Protein AF-A0A5E8CI50-F1 (afdb_monomer_lite)

Secondary structure (DSSP, 8-state):
---BEEEE-SSPSEEEEEEETT--PEEEEEETTEEE---B--TTS-EEETTEE-EEEE-HHHHHHHHHHHHHHS-HHHHHHHHHHHHHHHHHHHHHHHHHHHHHHHTTT-HHHHHHHT---EEEE----TTSPP-HHHHHHHHHTT-EEEEEEEEETTEEEEEE--TT--EEE-TTS-EEESSS-----S--SEEEEE-SEEBTTS-EE-SSS-HHHHHHHT-TTSEEEEE-SSPPBSSPP---TTSPPPSEEE-SS-EEE------

Foldseek 3Di:
DFFDWKKAAPDDFAWWFKAWPVDDTDIWTADPRITDDPDTDDPVTWIDTPNDTIHTFGDLVRLLVVLVVVLVPDDPVLLVLFLVLLVVQVVVVVVVVLVVLVVVCVVVVDPVNVVVLVDQAAEEEECDDPSWRHCPVVVVVSVVSVHWYWYWDDDDQLETFTWTDDPPWDWDQDPVRGTDTDPTDTDDDQEHQEYEDIFSAAALQQFTRHPPRCNVLVVCVSHVLHQYEYEYQDDHDHGDHDDDPSGDGHQWYGGSVHIRGNDDRPD

Radius of gyration: 21.75 Å; chains: 1; bounding box: 56×44×61 Å

Structure (mmCIF, N/CA/C/O backbone):
data_AF-A0A5E8CI50-F1
#
_entry.id   AF-A0A5E8CI50-F1
#
loop_
_atom_site.group_PDB
_atom_site.id
_atom_site.type_symbol
_atom_site.label_atom_id
_atom_site.label_alt_id
_atom_site.label_comp_id
_atom_site.label_asym_id
_atom_site.label_entity_id
_atom_site.label_seq_id
_atom_site.pdbx_PDB_ins_code
_atom_site.Cartn_x
_atom_site.Cartn_y
_atom_site.Cartn_z
_atom_site.occupancy
_atom_site.B_iso_or_equiv
_atom_site.auth_seq_id
_atom_site.auth_comp_id
_atom_site.auth_asym_id
_atom_site.auth_atom_id
_atom_site.pdbx_PDB_model_num
ATOM 1 N N . MET A 1 1 ? 7.824 8.690 -24.980 1.00 41.59 1 MET A N 1
ATOM 2 C CA . MET A 1 1 ? 8.197 8.892 -23.559 1.00 41.59 1 MET A CA 1
ATOM 3 C C . MET A 1 1 ? 9.407 8.001 -23.311 1.00 41.59 1 MET A C 1
ATOM 5 O O . MET A 1 1 ? 9.339 6.839 -23.679 1.00 41.59 1 MET A O 1
ATOM 9 N N . ASN A 1 2 ? 10.536 8.539 -22.839 1.00 45.53 2 ASN A N 1
ATOM 10 C CA . ASN A 1 2 ? 11.813 7.808 -22.845 1.00 45.53 2 ASN A CA 1
ATOM 11 C C . ASN A 1 2 ? 12.045 7.170 -21.472 1.00 45.53 2 ASN A C 1
ATOM 13 O O . ASN A 1 2 ? 12.544 7.853 -20.575 1.00 45.53 2 ASN A O 1
ATOM 17 N N . PHE A 1 3 ? 11.677 5.903 -21.305 1.00 50.50 3 PHE A N 1
ATOM 18 C CA . PHE A 1 3 ? 11.869 5.182 -20.048 1.00 50.50 3 PHE A CA 1
ATOM 19 C C . PHE A 1 3 ? 13.269 4.543 -19.987 1.00 50.50 3 PHE A C 1
ATOM 21 O O . PHE A 1 3 ? 13.915 4.321 -21.014 1.00 50.50 3 PHE A O 1
ATOM 28 N N . LYS A 1 4 ? 13.749 4.275 -18.767 1.00 57.16 4 LYS A N 1
ATOM 29 C CA . LYS A 1 4 ? 14.834 3.315 -18.526 1.00 57.16 4 LYS A CA 1
ATOM 30 C C . LYS A 1 4 ? 14.212 1.939 -18.297 1.00 57.16 4 LYS A C 1
ATOM 32 O O . LYS A 1 4 ? 13.223 1.844 -17.558 1.00 57.16 4 LYS A O 1
ATOM 37 N N . TYR A 1 5 ? 14.805 0.909 -18.888 1.00 63.12 5 TYR A N 1
ATOM 38 C CA . TYR A 1 5 ? 14.315 -0.464 -18.817 1.00 63.12 5 TYR A CA 1
ATOM 39 C C . TYR A 1 5 ? 15.361 -1.363 -18.175 1.00 63.12 5 TYR A C 1
ATOM 41 O O . TYR A 1 5 ? 16.550 -1.221 -18.445 1.00 63.12 5 TYR A O 1
ATOM 49 N N . ASP A 1 6 ? 14.891 -2.285 -17.352 1.00 64.12 6 ASP A N 1
ATOM 50 C CA . ASP A 1 6 ? 15.609 -3.501 -17.041 1.00 64.12 6 ASP A CA 1
ATOM 51 C C . ASP A 1 6 ? 15.364 -4.472 -18.200 1.00 64.12 6 ASP A C 1
ATOM 53 O O . ASP A 1 6 ? 14.270 -4.504 -18.764 1.00 64.12 6 ASP A O 1
ATOM 57 N N . ILE A 1 7 ? 16.352 -5.273 -18.568 1.00 64.50 7 ILE A N 1
ATOM 58 C CA . ILE A 1 7 ? 16.184 -6.250 -19.646 1.00 64.50 7 ILE A CA 1
ATOM 59 C C . ILE A 1 7 ? 16.341 -7.648 -19.062 1.00 64.50 7 ILE A C 1
ATOM 61 O O . ILE A 1 7 ? 17.253 -7.883 -18.275 1.00 64.50 7 ILE A O 1
ATOM 65 N N . VAL A 1 8 ? 15.481 -8.580 -19.453 1.00 64.56 8 VAL A N 1
ATOM 66 C CA . VAL A 1 8 ? 15.570 -9.982 -19.033 1.00 64.56 8 VAL A CA 1
ATOM 67 C C . VAL A 1 8 ? 16.295 -10.787 -20.100 1.00 64.56 8 VAL A C 1
ATOM 69 O O . VAL A 1 8 ? 15.947 -10.711 -21.280 1.00 64.56 8 VAL A O 1
ATOM 72 N N . SER A 1 9 ? 17.291 -11.564 -19.680 1.00 67.69 9 SER A N 1
ATOM 73 C CA . SER A 1 9 ? 18.069 -12.436 -20.557 1.00 67.69 9 SER A CA 1
ATOM 74 C C . SER A 1 9 ? 18.226 -13.825 -19.952 1.00 67.69 9 SER A C 1
ATOM 76 O O . SER A 1 9 ? 18.359 -13.975 -18.743 1.00 67.69 9 SER A O 1
ATOM 78 N N . ASN A 1 10 ? 18.265 -14.848 -20.805 1.00 68.81 10 ASN A N 1
ATOM 79 C CA . ASN A 1 10 ? 18.594 -16.217 -20.397 1.00 68.81 10 ASN A CA 1
ATOM 80 C C . ASN A 1 10 ? 20.112 -16.476 -20.351 1.00 68.81 10 ASN A C 1
ATOM 82 O O . ASN A 1 10 ? 20.542 -17.608 -20.126 1.00 68.81 10 ASN A O 1
ATOM 86 N N . GLU A 1 11 ? 20.925 -15.454 -20.610 1.00 77.69 11 GLU A N 1
ATOM 87 C CA . GLU A 1 11 ? 22.381 -15.543 -20.580 1.00 77.69 11 GLU A CA 1
ATOM 88 C C . GLU A 1 11 ? 22.922 -15.492 -19.137 1.00 77.69 11 GLU A C 1
ATOM 90 O O . GLU A 1 11 ? 22.229 -15.097 -18.196 1.00 77.69 11 GLU A O 1
ATOM 95 N N . ARG A 1 12 ? 24.163 -15.955 -18.953 1.00 75.50 12 ARG A N 1
ATOM 96 C CA . ARG A 1 12 ? 24.833 -15.985 -17.641 1.00 75.50 12 ARG A CA 1
ATOM 97 C C . ARG A 1 12 ? 25.349 -14.596 -17.260 1.00 75.50 12 ARG A C 1
ATOM 99 O O . ARG A 1 12 ? 25.432 -13.712 -18.104 1.00 75.50 12 ARG A O 1
ATOM 106 N N . ASP A 1 13 ? 25.718 -14.424 -15.994 1.00 76.94 13 ASP A N 1
ATOM 107 C CA . ASP A 1 13 ? 26.294 -13.168 -15.511 1.00 76.94 13 ASP A CA 1
ATOM 108 C C . ASP A 1 13 ? 27.602 -12.836 -16.249 1.00 76.94 13 ASP A C 1
ATOM 110 O O . ASP A 1 13 ? 28.456 -13.706 -16.452 1.00 76.94 13 ASP A O 1
ATOM 114 N N . GLY A 1 14 ? 27.756 -11.578 -16.665 1.00 73.44 14 GLY A N 1
ATOM 115 C CA . GLY A 1 14 ? 28.891 -11.122 -17.470 1.00 73.44 14 GLY A CA 1
ATOM 116 C C . GLY A 1 14 ? 28.560 -9.948 -18.392 1.00 73.44 14 GLY A C 1
ATOM 117 O O . GLY A 1 14 ? 27.437 -9.455 -18.428 1.00 73.44 14 GLY A O 1
ATOM 118 N N . PHE A 1 15 ? 29.542 -9.491 -19.171 1.00 75.12 15 PHE A N 1
ATOM 119 C CA . PHE A 1 15 ? 29.356 -8.381 -20.110 1.00 75.12 15 PHE A CA 1
ATOM 120 C C . PHE A 1 15 ? 28.961 -8.874 -21.502 1.00 75.12 15 PHE A C 1
ATOM 122 O O . PHE A 1 15 ? 29.665 -9.691 -22.092 1.00 75.12 15 PHE A O 1
ATOM 129 N N . TYR A 1 16 ? 27.892 -8.306 -22.055 1.00 75.25 16 TYR A N 1
ATOM 130 C CA . TYR A 1 16 ? 27.350 -8.649 -23.369 1.00 75.25 16 TYR A CA 1
ATOM 131 C C . TYR A 1 16 ? 27.143 -7.396 -24.221 1.00 75.25 16 TYR A C 1
ATOM 133 O O . TYR A 1 16 ? 27.169 -6.272 -23.717 1.00 75.25 16 TYR A O 1
ATOM 141 N N . ASN A 1 17 ? 26.939 -7.591 -25.523 1.00 78.62 17 ASN A N 1
ATOM 142 C CA . ASN A 1 17 ? 26.534 -6.534 -26.441 1.00 78.62 17 ASN A CA 1
ATOM 143 C C . ASN A 1 17 ? 25.054 -6.709 -26.773 1.00 78.62 17 ASN A C 1
ATOM 145 O O . ASN A 1 17 ? 24.662 -7.724 -27.341 1.00 78.62 17 ASN A O 1
ATOM 149 N N . LEU A 1 18 ? 24.254 -5.707 -26.429 1.00 78.19 18 LEU A N 1
ATOM 150 C CA . LEU A 1 18 ? 22.866 -5.591 -26.837 1.00 78.19 18 LEU A CA 1
ATOM 151 C C . LEU A 1 18 ? 22.822 -4.946 -28.225 1.00 78.19 18 LEU A C 1
ATOM 153 O O . LEU A 1 18 ? 23.222 -3.790 -28.375 1.00 78.19 18 LEU A O 1
ATOM 157 N N . ILE A 1 19 ? 22.356 -5.674 -29.234 1.00 78.06 19 ILE A N 1
ATOM 158 C CA . ILE A 1 19 ? 22.250 -5.178 -30.614 1.00 78.06 19 ILE A CA 1
ATOM 159 C C . ILE A 1 19 ? 20.785 -5.015 -31.016 1.00 78.06 19 ILE A C 1
ATOM 161 O O . ILE A 1 19 ? 19.916 -5.731 -30.529 1.00 78.06 19 ILE A O 1
ATOM 165 N N . THR A 1 20 ? 20.515 -4.062 -31.903 1.00 75.12 20 THR A N 1
ATOM 166 C CA . THR A 1 20 ? 19.232 -3.967 -32.622 1.00 75.12 20 THR A CA 1
ATOM 167 C C . THR A 1 20 ? 19.402 -4.557 -34.015 1.00 75.12 20 THR A C 1
ATOM 169 O O . THR A 1 20 ? 20.531 -4.660 -34.503 1.00 75.12 20 THR A O 1
ATOM 172 N N . ASP A 1 21 ? 18.287 -4.847 -34.679 1.00 66.31 21 ASP A N 1
ATOM 173 C CA . ASP A 1 21 ? 18.203 -5.174 -36.111 1.00 66.31 21 ASP A CA 1
ATOM 174 C C . ASP A 1 21 ? 19.017 -4.229 -37.032 1.00 66.31 21 ASP A C 1
ATOM 176 O O . ASP A 1 21 ? 19.404 -4.610 -38.134 1.00 66.31 21 ASP A O 1
ATOM 180 N N . LYS A 1 22 ? 19.327 -3.006 -36.570 1.00 59.31 22 LYS A N 1
ATOM 181 C CA . LYS A 1 22 ? 20.062 -1.954 -37.297 1.00 59.31 22 LYS A CA 1
ATOM 182 C C . LYS A 1 22 ? 21.536 -1.746 -36.882 1.00 59.31 22 LYS A C 1
ATOM 184 O O . LYS A 1 22 ? 22.069 -0.665 -37.113 1.00 59.31 22 LYS A O 1
ATOM 189 N N . ASN A 1 23 ? 22.218 -2.746 -36.314 1.00 66.50 23 ASN A N 1
ATOM 190 C CA . ASN A 1 23 ? 23.682 -2.774 -36.078 1.00 66.50 23 ASN A CA 1
ATOM 191 C C . ASN A 1 23 ? 24.292 -1.580 -35.302 1.00 66.50 23 ASN A C 1
ATOM 193 O O . ASN A 1 23 ? 25.098 -0.819 -35.829 1.00 66.50 23 ASN A O 1
ATOM 197 N N . ASN A 1 24 ? 23.991 -1.473 -34.003 1.00 68.31 24 ASN A N 1
ATOM 198 C CA . ASN A 1 24 ? 24.752 -0.647 -33.051 1.00 68.31 24 ASN A CA 1
ATOM 199 C C . ASN A 1 24 ? 24.830 -1.357 -31.684 1.00 68.31 24 ASN A C 1
ATOM 201 O O . ASN A 1 24 ? 23.819 -1.380 -30.977 1.00 68.31 24 ASN A O 1
ATOM 205 N N . PRO A 1 25 ? 25.976 -1.961 -31.309 1.00 73.12 25 PRO A N 1
ATOM 206 C CA . PRO A 1 25 ? 26.102 -2.691 -30.051 1.00 73.12 25 PRO A CA 1
ATOM 207 C C . PRO A 1 25 ? 26.205 -1.746 -28.849 1.00 73.12 25 PRO A C 1
ATOM 209 O O . PRO A 1 25 ? 27.070 -0.874 -28.791 1.00 73.12 25 PRO A O 1
ATOM 212 N N . ILE A 1 26 ? 25.344 -1.959 -27.855 1.00 76.25 26 ILE A N 1
ATOM 213 C CA . ILE A 1 26 ? 25.405 -1.313 -26.542 1.00 76.25 26 ILE A CA 1
ATOM 214 C C . ILE A 1 26 ? 26.001 -2.323 -25.561 1.00 76.25 26 ILE A C 1
ATOM 216 O O . ILE A 1 26 ? 25.424 -3.389 -25.349 1.00 76.25 26 ILE A O 1
ATOM 220 N N . LYS A 1 27 ? 27.139 -2.000 -24.938 1.00 73.50 27 LYS A N 1
ATOM 221 C CA . LYS A 1 27 ? 27.724 -2.864 -23.904 1.00 73.50 27 LYS A CA 1
ATOM 222 C C . LYS A 1 27 ? 26.874 -2.808 -22.634 1.00 73.50 27 LYS A C 1
ATOM 224 O O . LYS A 1 27 ? 26.578 -1.730 -22.121 1.00 73.50 27 LYS A O 1
ATOM 229 N N . VAL A 1 28 ? 26.513 -3.974 -22.124 1.00 73.38 28 VAL A N 1
ATOM 230 C CA . VAL A 1 28 ? 25.584 -4.172 -21.007 1.00 73.38 28 VAL A CA 1
ATOM 231 C C . VAL A 1 28 ? 26.152 -5.225 -20.056 1.00 73.38 28 VAL A C 1
ATOM 233 O O . VAL A 1 28 ? 26.848 -6.137 -20.500 1.00 73.38 28 VAL A O 1
ATOM 236 N N . ASN A 1 29 ? 25.901 -5.090 -18.752 1.00 70.19 29 ASN A N 1
ATOM 237 C CA . ASN A 1 29 ? 26.281 -6.105 -17.764 1.00 70.19 29 ASN A CA 1
ATOM 238 C C . ASN A 1 29 ? 25.059 -6.944 -17.392 1.00 70.19 29 ASN A C 1
ATOM 240 O O . ASN A 1 29 ? 24.007 -6.369 -17.123 1.00 70.19 29 ASN A O 1
ATOM 244 N N . ILE A 1 30 ? 25.195 -8.265 -17.362 1.00 69.38 30 ILE A N 1
ATOM 245 C CA . ILE A 1 30 ? 24.181 -9.197 -16.870 1.00 69.38 30 ILE A CA 1
ATOM 246 C C . ILE A 1 30 ? 24.499 -9.538 -15.423 1.00 69.38 30 ILE A C 1
ATOM 248 O O . ILE A 1 30 ? 25.583 -10.036 -15.126 1.00 69.38 30 ILE A O 1
ATOM 252 N N . GLU A 1 31 ? 23.530 -9.300 -14.546 1.00 65.94 31 GLU A N 1
ATOM 253 C CA . GLU A 1 31 ? 23.562 -9.692 -13.141 1.00 65.94 31 GLU A CA 1
ATOM 254 C C . GLU A 1 31 ? 22.234 -10.357 -12.778 1.00 65.94 31 GLU A C 1
ATOM 256 O O . GLU A 1 31 ? 21.169 -9.755 -12.918 1.00 65.94 31 GLU A O 1
ATOM 261 N N . ASN A 1 32 ? 22.273 -11.599 -12.294 1.00 63.25 32 ASN A N 1
ATOM 262 C CA . ASN A 1 32 ? 21.082 -12.375 -11.947 1.00 63.25 32 ASN A CA 1
ATOM 263 C C . ASN A 1 32 ? 20.047 -12.437 -13.087 1.00 63.25 32 ASN A C 1
ATOM 265 O O . ASN A 1 32 ? 18.850 -12.298 -12.828 1.00 63.25 32 ASN A O 1
ATOM 269 N N . GLN A 1 33 ? 20.497 -12.635 -14.335 1.00 61.28 33 GLN A N 1
ATOM 270 C CA . GLN A 1 33 ? 19.646 -12.657 -15.545 1.00 61.28 33 GLN A CA 1
ATOM 271 C C . GLN A 1 33 ? 18.991 -11.307 -15.907 1.00 61.28 33 GLN A C 1
ATOM 273 O O . GLN A 1 33 ? 18.079 -11.249 -16.738 1.00 61.28 33 GLN A O 1
ATOM 278 N N . ILE A 1 34 ? 19.458 -10.210 -15.305 1.00 59.97 34 ILE A N 1
ATOM 279 C CA . ILE A 1 34 ? 19.001 -8.845 -15.572 1.00 59.97 34 ILE A CA 1
ATOM 280 C C . ILE A 1 34 ? 20.131 -8.082 -16.249 1.00 59.97 34 ILE A C 1
ATOM 282 O O . ILE A 1 34 ? 21.237 -8.031 -15.717 1.00 59.97 34 ILE A O 1
ATOM 286 N N . LEU A 1 35 ? 19.867 -7.453 -17.395 1.00 63.22 35 LEU A N 1
ATOM 287 C CA . LEU A 1 35 ? 20.824 -6.511 -17.961 1.00 63.22 35 LEU A CA 1
ATOM 288 C C . LEU A 1 35 ? 20.678 -5.155 -17.292 1.00 63.22 35 LEU A C 1
ATOM 290 O O . LEU A 1 35 ? 19.649 -4.485 -17.407 1.00 63.22 35 LEU A O 1
ATOM 294 N N . CYS A 1 36 ? 21.757 -4.741 -16.651 1.00 59.25 36 CYS A N 1
ATOM 295 C CA . CYS A 1 36 ? 21.926 -3.429 -16.070 1.00 59.25 36 CYS A CA 1
ATOM 296 C C . CYS A 1 36 ? 22.570 -2.512 -17.115 1.00 59.25 36 CYS A C 1
ATOM 298 O O . CYS A 1 36 ? 23.728 -2.691 -17.503 1.00 59.25 36 CYS A O 1
ATOM 300 N N . SER A 1 37 ? 21.823 -1.509 -17.579 1.00 61.72 37 SER A N 1
ATOM 301 C CA . SER A 1 37 ? 22.380 -0.420 -18.380 1.00 61.72 37 SER A CA 1
ATOM 302 C C . SER A 1 37 ? 21.645 0.887 -18.101 1.00 61.72 37 SER A C 1
ATOM 304 O O . SER A 1 37 ? 20.425 0.914 -17.953 1.00 61.72 37 SER A O 1
ATOM 306 N N . ASP A 1 38 ? 22.378 1.997 -18.061 1.00 59.81 38 ASP A N 1
ATOM 307 C CA . ASP A 1 38 ? 21.796 3.333 -17.891 1.00 59.81 38 ASP A CA 1
ATOM 308 C C . ASP A 1 38 ? 21.288 3.943 -19.212 1.00 59.81 38 ASP A C 1
ATOM 310 O O . ASP A 1 38 ? 21.087 5.158 -19.315 1.00 59.81 38 ASP A O 1
ATOM 314 N N . VAL A 1 39 ? 21.064 3.106 -20.227 1.00 63.00 39 VAL A N 1
ATOM 315 C CA . VAL A 1 39 ? 20.755 3.528 -21.593 1.00 63.00 39 VAL A CA 1
ATOM 316 C C . VAL A 1 39 ? 19.244 3.556 -21.822 1.00 63.00 39 VAL A C 1
ATOM 318 O O . VAL A 1 39 ? 18.487 2.721 -21.330 1.00 63.00 39 VAL A O 1
ATOM 321 N N . LYS A 1 40 ? 18.780 4.562 -22.568 1.00 67.44 40 LYS A N 1
ATOM 322 C CA . LYS A 1 40 ? 17.391 4.640 -23.033 1.00 67.44 40 LYS A CA 1
ATOM 323 C C . LYS A 1 40 ? 17.215 3.699 -24.221 1.00 67.44 40 LYS A C 1
ATOM 325 O O . LYS A 1 40 ? 17.936 3.836 -25.205 1.00 67.44 40 LYS A O 1
ATOM 330 N N . LEU A 1 41 ? 16.240 2.801 -24.131 1.00 72.06 41 LEU A N 1
ATOM 331 C CA . LEU A 1 41 ? 15.910 1.852 -25.194 1.00 72.06 41 LEU A CA 1
ATOM 332 C C . LEU A 1 41 ? 14.604 2.258 -25.885 1.00 72.06 41 LEU A C 1
ATOM 334 O O . LEU A 1 41 ? 13.755 2.938 -25.301 1.00 72.06 41 LEU A O 1
ATOM 338 N N . ASP A 1 42 ? 14.470 1.878 -27.147 1.00 72.62 42 ASP A N 1
ATOM 339 C CA . ASP A 1 42 ? 13.276 2.092 -27.954 1.00 72.62 42 ASP A CA 1
ATOM 340 C C . ASP A 1 42 ? 12.386 0.849 -27.868 1.00 72.62 42 ASP A C 1
ATOM 342 O O . ASP A 1 42 ? 12.742 -0.199 -28.392 1.00 72.62 42 ASP A O 1
ATOM 346 N N . LEU A 1 43 ? 11.228 0.956 -27.209 1.00 68.94 43 LEU A N 1
ATOM 347 C CA . LEU A 1 43 ? 10.297 -0.170 -27.030 1.00 68.94 43 LEU A CA 1
ATOM 348 C C . LEU A 1 43 ? 9.719 -0.714 -28.333 1.00 68.94 43 LEU A C 1
ATOM 350 O O . LEU A 1 43 ? 9.119 -1.781 -28.321 1.00 68.94 43 LEU A O 1
ATOM 354 N N . GLN A 1 44 ? 9.832 0.033 -29.430 1.00 73.31 44 GLN A N 1
ATOM 355 C CA . GLN A 1 44 ? 9.360 -0.419 -30.735 1.00 73.31 44 GLN A CA 1
ATOM 356 C C . GLN A 1 44 ? 10.391 -1.291 -31.458 1.00 73.31 44 GLN A C 1
ATOM 358 O O . GLN A 1 44 ? 10.130 -1.724 -32.578 1.00 73.31 44 GLN A O 1
ATOM 363 N N . LYS A 1 45 ? 11.563 -1.520 -30.852 1.00 75.50 45 LYS A N 1
ATOM 364 C CA . LYS A 1 45 ? 12.637 -2.323 -31.426 1.00 75.50 45 LYS A CA 1
ATOM 365 C C . LYS A 1 45 ? 12.877 -3.585 -30.624 1.00 75.50 45 LYS A C 1
ATOM 367 O O . LYS A 1 45 ? 12.920 -3.557 -29.394 1.00 75.50 45 LYS A O 1
ATOM 372 N N . ASP A 1 46 ? 13.165 -4.648 -31.358 1.00 82.88 46 ASP A N 1
ATOM 373 C CA . ASP A 1 46 ? 13.710 -5.865 -30.788 1.00 82.88 46 ASP A CA 1
ATOM 374 C C . ASP A 1 46 ? 15.201 -5.682 -30.516 1.00 82.88 46 ASP A C 1
ATOM 376 O O . ASP A 1 46 ? 15.958 -5.130 -31.325 1.00 82.88 46 ASP A O 1
ATOM 380 N N . TYR A 1 47 ? 15.617 -6.166 -29.355 1.00 81.75 47 TYR A N 1
ATOM 381 C CA . TYR A 1 47 ? 17.008 -6.184 -28.941 1.00 81.75 47 TYR A CA 1
ATOM 382 C C . TYR A 1 47 ? 17.473 -7.626 -28.791 1.00 81.75 47 TYR A C 1
ATOM 384 O O . TYR A 1 47 ? 16.701 -8.484 -28.367 1.00 81.75 47 TYR A O 1
ATOM 392 N N . TYR A 1 48 ? 18.741 -7.880 -29.108 1.00 81.94 48 TYR A N 1
ATOM 393 C CA . TYR A 1 48 ? 19.304 -9.223 -29.153 1.00 81.94 48 TYR A CA 1
ATOM 394 C C . TYR A 1 48 ? 20.622 -9.320 -28.388 1.00 81.94 48 TYR A C 1
ATOM 396 O O . TYR A 1 48 ? 21.413 -8.373 -28.364 1.00 81.94 48 TYR A O 1
ATOM 404 N N . ILE A 1 49 ? 20.866 -10.494 -27.804 1.00 81.25 49 ILE A N 1
ATOM 405 C CA . ILE A 1 49 ? 22.158 -10.936 -27.266 1.00 81.25 49 ILE A CA 1
ATOM 406 C C . ILE A 1 49 ? 22.403 -12.352 -27.768 1.00 81.25 49 ILE A C 1
ATOM 408 O O . ILE A 1 49 ? 21.547 -13.212 -27.575 1.00 81.25 49 ILE A O 1
ATOM 412 N N . ASN A 1 50 ? 23.563 -12.606 -28.383 1.00 82.25 50 ASN A N 1
ATOM 413 C CA . ASN A 1 50 ? 23.898 -13.916 -28.961 1.00 82.25 50 ASN A CA 1
ATOM 414 C C . ASN A 1 50 ? 22.753 -14.461 -29.845 1.00 82.25 50 ASN A C 1
ATOM 416 O O . ASN A 1 50 ? 22.321 -15.600 -29.676 1.00 82.25 50 ASN A O 1
ATOM 420 N N . ASP A 1 51 ? 22.204 -13.596 -30.707 1.00 81.38 51 ASP A N 1
ATOM 421 C CA . ASP A 1 51 ? 21.072 -13.860 -31.614 1.00 81.38 51 ASP A CA 1
ATOM 422 C C . ASP A 1 51 ? 19.737 -14.236 -30.942 1.00 81.38 51 ASP A C 1
ATOM 424 O O . ASP A 1 51 ? 18.778 -14.620 -31.612 1.00 81.38 51 ASP A O 1
ATOM 428 N N . LYS A 1 52 ? 19.622 -14.079 -29.619 1.00 80.06 52 LYS A N 1
ATOM 429 C CA . LYS A 1 52 ? 18.370 -14.276 -28.877 1.00 80.06 52 LYS A CA 1
ATOM 430 C C . LYS A 1 52 ? 17.735 -12.942 -28.535 1.00 80.06 52 LYS A C 1
ATOM 432 O O . LYS A 1 52 ? 18.401 -12.070 -27.978 1.00 80.06 52 LYS A O 1
ATOM 437 N N . ILE A 1 53 ? 16.439 -12.817 -28.817 1.00 81.31 53 ILE A N 1
ATOM 438 C CA . ILE A 1 53 ? 15.653 -11.650 -28.419 1.00 81.31 53 ILE A CA 1
ATOM 439 C C . ILE A 1 53 ? 15.605 -11.532 -26.892 1.00 81.31 53 ILE A C 1
ATOM 441 O O . ILE A 1 53 ? 15.484 -12.529 -26.174 1.00 81.31 53 ILE A O 1
ATOM 445 N N . VAL A 1 54 ? 15.698 -10.305 -26.402 1.00 78.69 54 VAL A N 1
ATOM 446 C CA . VAL A 1 54 ? 15.611 -9.973 -24.982 1.00 78.69 54 VAL A CA 1
ATOM 447 C C . VAL A 1 54 ? 14.301 -9.252 -24.658 1.00 78.69 54 VAL A C 1
ATOM 449 O O . VAL A 1 54 ? 13.780 -8.479 -25.459 1.00 78.69 54 VAL A O 1
ATOM 452 N N . GLU A 1 55 ? 13.763 -9.478 -23.460 1.00 75.81 55 GLU A N 1
ATOM 453 C CA . GLU A 1 55 ? 12.520 -8.834 -23.014 1.00 75.81 55 GLU A CA 1
ATOM 454 C C . GLU A 1 55 ? 12.833 -7.523 -22.273 1.00 75.81 55 GLU A C 1
ATOM 456 O O . GLU A 1 55 ? 13.610 -7.524 -21.317 1.00 75.81 55 GLU A O 1
ATOM 461 N N . LEU A 1 56 ? 12.204 -6.409 -22.663 1.00 72.25 56 LEU A N 1
ATOM 462 C CA . LEU A 1 56 ? 12.342 -5.113 -21.985 1.00 72.25 56 LEU A CA 1
ATOM 463 C C . LEU A 1 56 ? 11.266 -4.926 -20.905 1.00 72.25 56 LEU A C 1
ATOM 465 O O . LEU A 1 56 ? 10.075 -5.055 -21.175 1.00 72.25 56 LEU A O 1
ATOM 469 N N . LYS A 1 57 ? 11.668 -4.541 -19.689 1.00 73.56 57 LYS A N 1
ATOM 470 C CA . LYS A 1 57 ? 10.774 -4.231 -18.558 1.00 73.56 57 LYS A CA 1
ATOM 471 C C . LYS A 1 57 ? 11.066 -2.853 -17.999 1.00 73.56 57 LYS A C 1
ATOM 473 O O . LYS A 1 57 ? 12.211 -2.495 -17.782 1.00 73.56 57 LYS A O 1
ATOM 478 N N . ILE A 1 58 ? 10.046 -2.050 -17.715 1.00 75.50 58 ILE A N 1
ATOM 479 C CA . ILE A 1 58 ? 10.260 -0.708 -17.150 1.00 75.50 58 ILE A CA 1
ATOM 480 C C . ILE A 1 58 ? 10.848 -0.822 -15.736 1.00 75.50 58 ILE A C 1
ATOM 482 O O . ILE A 1 58 ? 10.322 -1.561 -14.899 1.00 75.50 58 ILE A O 1
ATOM 486 N N . THR A 1 59 ? 11.899 -0.048 -15.438 1.00 78.75 59 THR A N 1
ATOM 487 C CA . THR A 1 59 ? 12.508 -0.078 -14.097 1.00 78.75 59 THR A CA 1
ATOM 488 C C . THR A 1 59 ? 11.545 0.416 -13.013 1.00 78.75 59 THR A C 1
ATOM 490 O O . THR A 1 59 ? 10.778 1.370 -13.203 1.00 78.75 59 THR A O 1
ATOM 493 N N . LYS A 1 60 ? 11.667 -0.129 -11.791 1.00 84.44 60 LYS A N 1
ATOM 494 C CA . LYS A 1 60 ? 10.908 0.370 -10.623 1.00 84.44 60 LYS A CA 1
ATOM 495 C C . LYS A 1 60 ? 11.140 1.868 -10.382 1.00 84.44 60 LYS A C 1
ATOM 497 O O . LYS A 1 60 ? 10.221 2.575 -9.975 1.00 84.44 60 LYS A O 1
ATOM 502 N N . LYS A 1 61 ? 12.366 2.368 -10.596 1.00 84.00 61 LYS A N 1
ATOM 503 C CA . LYS A 1 61 ? 12.721 3.791 -10.413 1.00 84.00 61 LYS A CA 1
ATOM 504 C C . LYS A 1 61 ? 11.930 4.687 -11.362 1.00 84.00 61 LYS A C 1
ATOM 506 O O . LYS A 1 61 ? 11.410 5.719 -10.936 1.00 84.00 61 LYS A O 1
ATOM 511 N N . GLU A 1 62 ? 11.815 4.273 -12.616 1.00 82.88 62 GLU A N 1
ATOM 512 C CA . GLU A 1 62 ? 11.096 5.023 -13.633 1.00 82.88 62 GLU A CA 1
ATOM 513 C C . GLU A 1 62 ? 9.583 5.013 -13.371 1.00 82.88 62 GLU A C 1
ATOM 515 O O . GLU A 1 62 ? 8.953 6.072 -13.376 1.00 82.88 62 GLU A O 1
ATOM 520 N N . ILE A 1 63 ? 9.010 3.857 -13.011 1.00 87.31 63 ILE A N 1
ATOM 521 C CA . ILE A 1 63 ? 7.597 3.768 -12.609 1.00 87.31 63 ILE A CA 1
ATOM 522 C C . ILE A 1 63 ? 7.317 4.710 -11.429 1.00 87.31 63 ILE A C 1
ATOM 524 O O . ILE A 1 63 ? 6.387 5.514 -11.500 1.00 87.31 63 ILE A O 1
ATOM 528 N N . ARG A 1 64 ? 8.153 4.701 -10.377 1.00 89.81 64 ARG A N 1
ATOM 529 C CA . ARG A 1 64 ? 8.011 5.627 -9.233 1.00 89.81 64 ARG A CA 1
ATOM 530 C C . ARG A 1 64 ? 7.999 7.086 -9.675 1.00 89.81 64 ARG A C 1
ATOM 532 O O . ARG A 1 64 ? 7.114 7.834 -9.263 1.00 89.81 64 ARG A O 1
ATOM 539 N N . SER A 1 65 ? 8.964 7.487 -10.506 1.00 88.69 65 SER A N 1
ATOM 540 C CA . SER A 1 65 ? 9.061 8.864 -11.005 1.00 88.69 65 SER A CA 1
ATOM 541 C C . SER A 1 65 ? 7.787 9.274 -11.743 1.00 88.69 65 SER A C 1
ATOM 543 O O . SER A 1 65 ? 7.231 10.343 -11.484 1.00 88.69 65 SER A O 1
ATOM 545 N N . ASN A 1 66 ? 7.276 8.398 -12.607 1.00 88.19 66 ASN A N 1
ATOM 546 C CA . ASN A 1 66 ? 6.085 8.668 -13.403 1.00 88.19 66 ASN A CA 1
ATOM 547 C C . ASN A 1 66 ? 4.813 8.734 -12.558 1.00 88.19 66 ASN A C 1
ATOM 549 O O . ASN A 1 66 ? 4.017 9.655 -12.747 1.00 88.19 66 ASN A O 1
ATOM 553 N N . MET A 1 67 ? 4.654 7.847 -11.574 1.00 91.44 67 MET A N 1
ATOM 554 C CA . MET A 1 67 ? 3.512 7.885 -10.654 1.00 91.44 67 MET A CA 1
ATOM 555 C C . MET A 1 67 ? 3.511 9.151 -9.794 1.00 91.44 67 MET A C 1
ATOM 557 O O . MET A 1 67 ? 2.478 9.801 -9.648 1.00 91.44 67 MET A O 1
ATOM 561 N N . ILE A 1 68 ? 4.672 9.561 -9.272 1.00 91.69 68 ILE A N 1
ATOM 562 C CA . ILE A 1 68 ? 4.791 10.801 -8.488 1.00 91.69 68 ILE A CA 1
ATOM 563 C C . ILE A 1 68 ? 4.463 12.021 -9.358 1.00 91.69 68 ILE A C 1
ATOM 565 O O . ILE A 1 68 ? 3.686 12.882 -8.944 1.00 91.69 68 ILE A O 1
ATOM 569 N N . LYS A 1 69 ? 5.002 12.088 -10.584 1.00 91.12 69 LYS A N 1
ATOM 570 C CA . LYS A 1 69 ? 4.688 13.163 -11.539 1.00 91.12 69 LYS A CA 1
ATOM 571 C C . LYS A 1 69 ? 3.197 13.213 -11.860 1.00 91.12 69 LYS A C 1
ATOM 573 O O . LYS A 1 69 ? 2.632 14.300 -11.886 1.00 91.12 69 LYS A O 1
ATOM 578 N N . ARG A 1 70 ? 2.561 12.061 -12.086 1.00 90.44 70 ARG A N 1
ATOM 579 C CA . ARG A 1 70 ? 1.126 11.957 -12.381 1.00 90.44 70 ARG A CA 1
ATOM 580 C C . ARG A 1 70 ? 0.277 12.443 -11.209 1.00 90.44 70 ARG A C 1
ATOM 582 O O . ARG A 1 70 ? -0.509 13.364 -11.397 1.00 90.44 70 ARG A O 1
ATOM 589 N N . ARG A 1 71 ? 0.530 11.956 -9.988 1.00 91.75 71 ARG A N 1
ATOM 590 C CA . ARG A 1 71 ? -0.136 12.452 -8.767 1.00 91.75 71 ARG A CA 1
ATOM 591 C C . ARG A 1 71 ? 0.020 13.958 -8.593 1.00 91.75 71 ARG A C 1
ATOM 593 O O . ARG A 1 71 ? -0.923 14.639 -8.210 1.00 91.75 71 ARG A O 1
ATOM 600 N N . ASN A 1 72 ? 1.193 14.505 -8.905 1.00 91.19 72 ASN A N 1
ATOM 601 C CA . ASN A 1 72 ? 1.433 15.936 -8.757 1.00 91.19 72 ASN A CA 1
ATOM 602 C C . ASN A 1 72 ? 0.647 16.824 -9.727 1.00 91.19 72 ASN A C 1
ATOM 604 O O . ASN A 1 72 ? 0.514 18.008 -9.432 1.00 91.19 72 ASN A O 1
ATOM 608 N N . LYS A 1 73 ? 0.105 16.273 -10.819 1.00 92.81 73 LYS A N 1
ATOM 609 C CA . LYS A 1 73 ? -0.732 17.008 -11.778 1.00 92.81 73 LYS A CA 1
ATOM 610 C C . LYS A 1 73 ? -2.196 17.130 -11.351 1.00 92.81 73 LYS A C 1
ATOM 612 O O . LYS A 1 73 ? -2.897 17.980 -11.887 1.00 92.81 73 LYS A O 1
ATOM 617 N N . HIS A 1 74 ? -2.665 16.290 -10.430 1.00 92.88 74 HIS A N 1
ATOM 618 C CA . HIS A 1 74 ? -4.064 16.307 -10.010 1.00 92.88 74 HIS A CA 1
ATOM 619 C C . HIS A 1 74 ? -4.334 17.399 -8.957 1.00 92.88 74 HIS A C 1
ATOM 621 O O . HIS A 1 74 ? -3.514 17.586 -8.051 1.00 92.88 74 HIS A O 1
ATOM 627 N N . PRO A 1 75 ? -5.479 18.105 -9.041 1.00 92.81 75 PRO A N 1
ATOM 628 C CA . PRO A 1 75 ? -5.902 19.067 -8.024 1.00 92.81 75 PRO A CA 1
ATOM 629 C C . PRO A 1 75 ? -6.370 18.358 -6.744 1.00 92.81 75 PRO A C 1
ATOM 631 O O . PRO A 1 75 ? -6.742 17.188 -6.779 1.00 92.81 75 PRO A O 1
ATOM 634 N N . THR A 1 76 ? -6.436 19.068 -5.615 1.00 88.81 76 THR A N 1
ATOM 635 C CA . THR A 1 76 ? -6.885 18.502 -4.323 1.00 88.81 76 THR A CA 1
ATOM 636 C C . THR A 1 76 ? -8.252 17.816 -4.412 1.00 88.81 76 THR A C 1
ATOM 638 O O . THR A 1 76 ? -8.403 16.700 -3.920 1.00 88.81 76 THR A O 1
ATOM 641 N N . LYS A 1 77 ? -9.209 18.426 -5.127 1.00 91.12 77 LYS A N 1
ATOM 642 C CA . LYS A 1 77 ? -10.570 17.896 -5.316 1.00 91.12 77 LYS A CA 1
ATOM 643 C C . LYS A 1 77 ? -10.593 16.481 -5.910 1.00 91.12 77 LYS A C 1
ATOM 645 O O . LYS A 1 77 ? -11.398 15.659 -5.491 1.00 91.12 77 LYS A O 1
ATOM 650 N N . TYR A 1 78 ? -9.672 16.176 -6.829 1.00 92.81 78 TYR A N 1
ATOM 651 C CA . TYR A 1 78 ? -9.542 14.832 -7.401 1.00 92.81 78 TYR A CA 1
ATOM 652 C C . TYR A 1 78 ? -9.296 13.794 -6.303 1.00 92.81 78 TYR A C 1
ATOM 654 O O . TYR A 1 78 ? -9.970 12.773 -6.240 1.00 92.81 78 TYR A O 1
ATOM 662 N N . PHE A 1 79 ? -8.368 14.071 -5.386 1.00 92.25 79 PHE A N 1
ATOM 663 C CA . PHE A 1 79 ? -8.054 13.132 -4.316 1.00 92.25 79 PHE A CA 1
ATOM 664 C C . PHE A 1 79 ? -9.233 12.932 -3.364 1.00 92.25 79 PHE A C 1
ATOM 666 O O . PHE A 1 79 ? -9.445 11.817 -2.904 1.00 92.25 79 PHE A O 1
ATOM 673 N N . GLU A 1 80 ? -10.012 13.969 -3.062 1.00 89.75 80 GLU A N 1
ATOM 674 C CA . GLU A 1 80 ? -11.200 13.840 -2.207 1.00 89.75 80 GLU A CA 1
ATOM 675 C C . GLU A 1 80 ? -12.251 12.902 -2.815 1.00 89.75 80 GLU A C 1
ATOM 677 O O . GLU A 1 80 ? -12.749 12.007 -2.127 1.00 89.75 80 GLU A O 1
ATOM 682 N N . GLU A 1 81 ? -12.544 13.064 -4.107 1.00 92.88 81 GLU A N 1
ATOM 683 C CA . GLU A 1 81 ? -13.495 12.226 -4.842 1.00 92.88 81 GLU A CA 1
ATOM 684 C C . GLU A 1 81 ? -13.020 10.768 -4.919 1.00 92.88 81 GLU A C 1
ATOM 686 O O . GLU A 1 81 ? -13.757 9.849 -4.547 1.00 92.88 81 GLU A O 1
ATOM 691 N N . GLU A 1 82 ? -11.767 10.546 -5.323 1.00 94.88 82 GLU A N 1
ATOM 692 C CA . GLU A 1 82 ? -11.217 9.197 -5.467 1.00 94.88 82 GLU A CA 1
ATOM 693 C C . GLU A 1 82 ? -11.057 8.483 -4.113 1.00 94.88 82 GLU A C 1
ATOM 695 O O . GLU A 1 82 ? -11.288 7.277 -4.020 1.00 94.88 82 GLU A O 1
ATOM 700 N N . ASN A 1 83 ? -10.748 9.212 -3.033 1.00 92.31 83 ASN A N 1
ATOM 701 C CA . ASN A 1 83 ? -10.703 8.648 -1.679 1.00 92.31 83 ASN A CA 1
ATOM 702 C C . ASN A 1 83 ? -12.063 8.100 -1.231 1.00 92.31 83 ASN A C 1
ATOM 704 O O . ASN A 1 83 ? -12.121 7.030 -0.627 1.00 92.31 83 ASN A O 1
ATOM 708 N N . ASN A 1 84 ? -13.161 8.803 -1.531 1.00 89.56 84 ASN A N 1
ATOM 709 C CA . ASN A 1 84 ? -14.500 8.328 -1.176 1.00 89.56 84 ASN A CA 1
ATOM 710 C C . ASN A 1 84 ? -14.868 7.056 -1.954 1.00 89.56 84 ASN A C 1
ATOM 712 O O . ASN A 1 84 ? -15.439 6.131 -1.379 1.00 89.56 84 ASN A O 1
ATOM 716 N N . LYS A 1 85 ? -14.496 6.971 -3.237 1.00 93.19 85 LYS A N 1
ATOM 717 C CA . LYS A 1 85 ? -14.703 5.759 -4.045 1.00 93.19 85 LYS A CA 1
ATOM 718 C C . LYS A 1 85 ? -13.918 4.568 -3.494 1.00 93.19 85 LYS A C 1
ATOM 720 O O . LYS A 1 85 ? -14.487 3.495 -3.319 1.00 93.19 85 LYS A O 1
ATOM 725 N N . ILE A 1 86 ? -12.640 4.768 -3.160 1.00 91.00 86 ILE A N 1
ATOM 726 C CA . ILE A 1 86 ? -11.803 3.714 -2.565 1.00 91.00 86 ILE A CA 1
ATOM 727 C C . ILE A 1 86 ? -12.378 3.254 -1.223 1.00 91.00 86 ILE A C 1
ATOM 729 O O . ILE A 1 86 ? -12.461 2.051 -0.986 1.00 91.00 86 ILE A O 1
ATOM 733 N N . PHE A 1 87 ? -12.811 4.185 -0.367 1.00 88.50 87 PHE A N 1
ATOM 734 C CA . PHE A 1 87 ? -13.467 3.852 0.898 1.00 88.50 87 PHE A CA 1
ATOM 735 C C . PHE A 1 87 ? -14.712 2.986 0.673 1.00 88.50 87 PHE A C 1
ATOM 737 O O . PHE A 1 87 ? -14.816 1.914 1.260 1.00 88.50 87 PHE A O 1
ATOM 744 N N . ASN A 1 88 ? -15.607 3.393 -0.232 1.00 83.75 88 ASN A N 1
ATOM 745 C CA . ASN A 1 88 ? -16.830 2.645 -0.529 1.00 83.75 88 ASN A CA 1
ATOM 746 C C . ASN A 1 88 ? -16.534 1.241 -1.076 1.00 83.75 88 ASN A C 1
ATOM 748 O O . ASN A 1 88 ? -17.167 0.275 -0.655 1.00 83.75 88 ASN A O 1
ATOM 752 N N . ASN A 1 89 ? -15.554 1.106 -1.974 1.00 83.06 89 ASN A N 1
ATOM 753 C CA . ASN A 1 89 ? -15.157 -0.194 -2.518 1.00 83.06 89 ASN A CA 1
ATOM 754 C C . ASN A 1 89 ? -14.541 -1.102 -1.445 1.00 83.06 89 ASN A C 1
ATOM 756 O O . ASN A 1 89 ? -14.823 -2.299 -1.424 1.00 83.06 89 ASN A O 1
ATOM 760 N N . LEU A 1 90 ? -13.734 -0.545 -0.537 1.00 82.31 90 LEU A N 1
ATOM 761 C CA . LEU A 1 90 ? -13.169 -1.287 0.589 1.00 82.31 90 LEU A CA 1
ATOM 762 C C . LEU A 1 90 ? -14.261 -1.738 1.572 1.00 82.31 90 LEU A C 1
ATOM 764 O O . LEU A 1 90 ? -14.271 -2.899 1.975 1.00 82.31 90 LEU A O 1
ATOM 768 N N . SER A 1 91 ? -15.192 -0.851 1.934 1.00 79.12 91 SER A N 1
ATOM 769 C CA . SER A 1 91 ? -16.332 -1.188 2.795 1.00 79.12 91 SER A CA 1
ATOM 770 C C . SER A 1 91 ? -17.194 -2.281 2.170 1.00 79.12 91 SER A C 1
ATOM 772 O O . SER A 1 91 ? -17.461 -3.289 2.820 1.00 79.12 91 SER A O 1
ATOM 774 N N . LYS A 1 92 ? -17.537 -2.145 0.884 1.00 76.50 92 LYS A N 1
ATOM 775 C CA . LYS A 1 92 ? -18.296 -3.156 0.141 1.00 76.50 92 LYS A CA 1
ATOM 776 C C . LYS A 1 92 ? -17.577 -4.505 0.108 1.00 76.50 92 LYS A C 1
ATOM 778 O O . LYS A 1 92 ? -18.215 -5.531 0.309 1.00 76.50 92 LYS A O 1
ATOM 783 N N . TYR A 1 93 ? -16.257 -4.515 -0.091 1.00 78.81 93 TYR A N 1
ATOM 784 C CA . TYR A 1 93 ? -15.461 -5.742 -0.016 1.00 78.81 93 TYR A CA 1
ATOM 785 C C . TYR A 1 93 ? -15.602 -6.426 1.353 1.00 78.81 93 TYR A C 1
ATOM 787 O O . TYR A 1 93 ? -15.908 -7.614 1.411 1.00 78.81 93 TYR A O 1
ATOM 795 N N . PHE A 1 94 ? -15.442 -5.688 2.457 1.00 74.94 94 PHE A N 1
ATOM 796 C CA . PHE A 1 94 ? -15.601 -6.271 3.794 1.00 74.94 94 PHE A CA 1
ATOM 797 C C . PHE A 1 94 ? -17.032 -6.753 4.062 1.00 74.94 94 PHE A C 1
ATOM 799 O O . PHE A 1 94 ? -17.215 -7.807 4.670 1.00 74.94 94 PHE A O 1
ATOM 806 N N . GLU A 1 95 ? -18.050 -6.034 3.587 1.00 71.12 95 GLU A N 1
ATOM 807 C CA . GLU A 1 95 ? -19.449 -6.469 3.667 1.00 71.12 95 GLU A CA 1
ATOM 808 C C . GLU A 1 95 ? -19.697 -7.764 2.884 1.00 71.12 95 GLU A C 1
ATOM 810 O O . GLU A 1 95 ? -20.332 -8.687 3.395 1.00 71.12 95 GLU A O 1
ATOM 815 N N . GLU A 1 96 ? -19.180 -7.869 1.659 1.00 71.06 96 GLU A N 1
ATOM 816 C CA . GLU A 1 96 ? -19.307 -9.064 0.825 1.00 71.06 96 GLU A CA 1
ATOM 817 C C . GLU A 1 96 ? -18.598 -10.273 1.439 1.00 71.06 96 GLU A C 1
ATOM 819 O O . GLU A 1 96 ? -19.176 -11.361 1.474 1.00 71.06 96 GLU A O 1
ATOM 824 N N . GLU A 1 97 ? -17.385 -10.101 1.966 1.00 68.31 97 GLU A N 1
ATOM 825 C CA . GLU A 1 97 ? -16.662 -11.170 2.661 1.00 68.31 97 GLU A CA 1
ATOM 826 C C . GLU A 1 97 ? -17.421 -11.627 3.915 1.00 68.31 97 GLU A C 1
ATOM 828 O O . GLU A 1 97 ? -17.668 -12.823 4.090 1.00 68.31 97 GLU A O 1
ATOM 833 N N . ASN A 1 98 ? -17.918 -10.689 4.727 1.00 65.31 98 ASN A N 1
ATOM 834 C CA . ASN A 1 98 ? -18.762 -11.005 5.881 1.00 65.31 98 ASN A CA 1
ATOM 835 C C . ASN A 1 98 ? -20.044 -11.747 5.475 1.00 65.31 98 ASN A C 1
ATOM 837 O O . ASN A 1 98 ? -20.453 -12.698 6.145 1.00 65.31 98 ASN A O 1
ATOM 841 N N . ASN A 1 99 ? -20.670 -11.365 4.359 1.00 66.12 99 ASN A N 1
ATOM 842 C CA . ASN A 1 99 ? -21.872 -12.017 3.842 1.00 66.12 99 ASN A CA 1
ATOM 843 C C . ASN A 1 99 ? -21.598 -13.423 3.292 1.00 66.12 99 ASN A C 1
ATOM 845 O O . ASN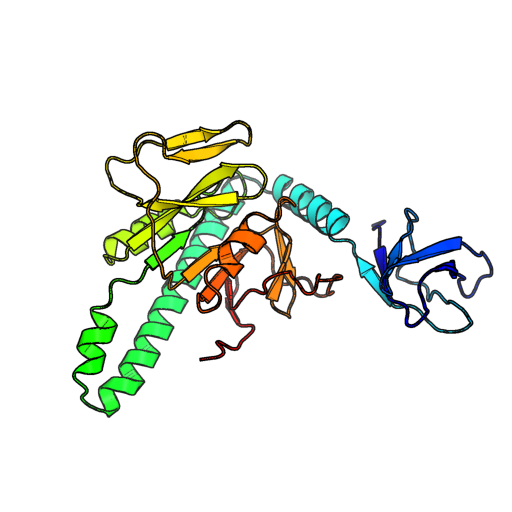 A 1 99 ? -22.416 -14.323 3.505 1.00 66.12 99 ASN A O 1
ATOM 849 N N . LYS A 1 100 ? -20.462 -13.653 2.621 1.00 66.00 100 LYS A N 1
ATOM 850 C CA . LYS A 1 100 ? -20.048 -14.993 2.159 1.00 66.00 100 LYS A CA 1
ATOM 851 C C . LYS A 1 100 ? -19.853 -15.935 3.338 1.00 66.00 100 LYS A C 1
ATOM 853 O O . LYS A 1 100 ? -20.405 -17.036 3.343 1.00 66.00 100 LYS A O 1
ATOM 858 N N . ILE A 1 101 ? -19.140 -15.465 4.357 1.00 60.50 101 ILE A N 1
ATOM 859 C CA . ILE A 1 101 ? -18.921 -16.179 5.615 1.00 60.50 101 ILE A CA 1
ATOM 860 C C . ILE A 1 101 ? -20.279 -16.450 6.276 1.00 60.50 101 ILE A C 1
ATOM 862 O O . ILE A 1 101 ? -20.611 -17.594 6.578 1.00 60.50 101 ILE A O 1
ATOM 866 N N . SER A 1 102 ? -21.138 -15.434 6.370 1.00 56.22 102 SER A N 1
ATOM 867 C CA . SER A 1 102 ? -22.495 -15.566 6.907 1.00 56.22 102 SER A CA 1
ATOM 868 C C . SER A 1 102 ? -23.354 -16.590 6.197 1.00 56.22 102 SER A C 1
ATOM 870 O O . SER A 1 102 ? -24.001 -17.412 6.840 1.00 56.22 102 SER A O 1
ATOM 872 N N . THR A 1 103 ? -23.320 -16.610 4.873 1.00 59.44 103 THR A N 1
ATOM 873 C CA . THR A 1 103 ? -24.090 -17.563 4.075 1.00 59.44 103 THR A CA 1
ATOM 874 C C . THR A 1 103 ? -23.549 -18.985 4.230 1.00 59.44 103 THR A C 1
ATOM 876 O O . THR A 1 103 ? -24.334 -19.925 4.372 1.00 59.44 103 THR A O 1
ATOM 879 N N . PHE A 1 104 ? -22.222 -19.153 4.248 1.00 57.78 104 PHE A N 1
ATOM 880 C CA . PHE A 1 104 ? -21.567 -20.444 4.462 1.00 57.78 104 PHE A CA 1
ATOM 881 C C . PHE A 1 104 ? -21.946 -21.051 5.819 1.00 57.78 104 PHE A C 1
ATOM 883 O O . PHE A 1 104 ? -22.335 -22.216 5.898 1.00 57.78 104 PHE A O 1
ATOM 890 N N . PHE A 1 105 ? -21.918 -20.243 6.877 1.00 53.22 105 PHE A N 1
ATOM 891 C CA . PHE A 1 105 ? -22.200 -20.706 8.230 1.00 53.22 105 PHE A CA 1
ATOM 892 C C . PHE A 1 105 ? -23.694 -20.752 8.595 1.00 53.22 105 PHE A C 1
ATOM 894 O O . PHE A 1 105 ? -24.100 -21.638 9.351 1.00 53.22 105 PHE A O 1
ATOM 901 N N . LYS A 1 106 ? -24.552 -19.884 8.031 1.00 53.31 106 LYS A N 1
ATOM 902 C CA . LYS A 1 106 ? -26.022 -19.979 8.184 1.00 53.31 106 LYS A CA 1
ATOM 903 C C . LYS A 1 106 ? -26.553 -21.322 7.697 1.00 53.31 106 LYS A C 1
ATOM 905 O O . LYS A 1 106 ? -27.467 -21.862 8.313 1.00 53.31 106 LYS A O 1
ATOM 910 N N . LYS A 1 107 ? -25.955 -21.891 6.645 1.00 54.91 107 LYS A N 1
ATOM 911 C CA . LYS A 1 107 ? -26.290 -23.243 6.169 1.00 54.91 107 LYS A CA 1
ATOM 912 C C . LYS A 1 107 ? -25.955 -24.348 7.182 1.00 54.91 107 LYS A C 1
ATOM 914 O O . LYS A 1 107 ? -26.526 -25.426 7.079 1.00 54.91 107 LYS A O 1
ATOM 919 N N . LYS A 1 108 ? -25.070 -24.092 8.154 1.00 53.91 108 LYS A N 1
ATOM 920 C CA . LYS A 1 108 ? -24.597 -25.069 9.152 1.00 53.91 108 LYS A CA 1
ATOM 921 C C . LYS A 1 108 ? -25.074 -24.829 10.592 1.00 53.91 108 LYS A C 1
ATOM 923 O O . LYS A 1 108 ? -24.811 -25.677 11.434 1.00 53.91 108 LYS A O 1
ATOM 928 N N . LYS A 1 109 ? -25.798 -23.734 10.876 1.00 44.09 109 LYS A N 1
ATOM 929 C CA . LYS A 1 109 ? -26.339 -23.394 12.215 1.00 44.09 109 LYS A CA 1
ATOM 930 C C . LYS A 1 109 ? -25.274 -23.508 13.330 1.00 44.09 109 LYS A C 1
ATOM 932 O O . LYS A 1 109 ? -25.504 -24.124 14.364 1.00 44.09 109 LYS A O 1
ATOM 937 N N . ASP A 1 110 ? -24.095 -22.939 13.078 1.00 49.81 110 ASP A N 1
ATOM 938 C CA . ASP A 1 110 ? -22.860 -23.250 13.809 1.00 49.81 110 ASP A CA 1
ATOM 939 C C . ASP A 1 110 ? -22.485 -22.178 14.859 1.00 49.81 110 ASP A C 1
ATOM 941 O O . ASP A 1 110 ? -22.437 -20.987 14.547 1.00 49.81 110 ASP A O 1
ATOM 945 N N . LEU A 1 111 ? -22.165 -22.587 16.093 1.00 43.34 111 LEU A N 1
ATOM 946 C CA . LEU A 1 111 ? -21.709 -21.717 17.199 1.00 43.34 111 LEU A CA 1
ATOM 947 C C . LEU A 1 111 ? -20.374 -21.015 16.873 1.00 43.34 111 LEU A C 1
ATOM 949 O O . LEU A 1 111 ? -20.117 -19.887 17.308 1.00 43.34 111 LEU A O 1
ATOM 953 N N . LEU A 1 112 ? -19.545 -21.649 16.038 1.00 41.59 112 LEU A N 1
ATOM 954 C CA . LEU A 1 112 ? -18.296 -21.085 15.517 1.00 41.59 112 LEU A CA 1
ATOM 955 C C . LEU A 1 112 ? -18.518 -19.803 14.705 1.00 41.59 112 LEU A C 1
ATOM 957 O O . LEU A 1 112 ? -17.650 -18.936 14.680 1.00 41.59 112 LEU A O 1
ATOM 961 N N . PHE A 1 113 ? -19.690 -19.636 14.091 1.00 42.78 113 PHE A N 1
ATOM 962 C CA . PHE A 1 113 ? -20.020 -18.447 13.312 1.00 42.78 113 PHE A CA 1
ATOM 963 C C . PHE A 1 113 ? -20.283 -17.217 14.175 1.00 42.78 113 PHE A C 1
ATOM 965 O O . PHE A 1 113 ? -19.804 -16.132 13.853 1.00 42.78 113 PHE A O 1
ATOM 972 N N . SER A 1 114 ? -20.987 -17.385 15.300 1.00 40.19 114 SER A N 1
ATOM 973 C CA . SER A 1 114 ? -21.131 -16.315 16.293 1.00 40.19 114 SER A CA 1
ATOM 974 C C . SER A 1 114 ? -19.780 -15.913 16.884 1.00 40.19 114 SER A C 1
ATOM 976 O O . SER A 1 114 ? -19.536 -14.724 17.061 1.00 40.19 114 SER A O 1
ATOM 978 N N . ILE A 1 115 ? -18.873 -16.875 17.102 1.00 46.59 115 ILE A N 1
ATOM 979 C CA . ILE A 1 115 ? -17.502 -16.605 17.562 1.00 46.59 115 ILE A CA 1
ATOM 980 C C . ILE A 1 115 ? -16.703 -15.859 16.476 1.00 46.59 115 ILE A C 1
ATOM 982 O O . ILE A 1 115 ? -16.038 -14.869 16.776 1.00 46.59 115 ILE A O 1
ATOM 986 N N . TYR A 1 116 ? -16.822 -16.265 15.209 1.00 48.59 116 TYR A N 1
ATOM 987 C CA . TYR A 1 116 ? -16.140 -15.633 14.076 1.00 48.59 116 TYR A CA 1
ATOM 988 C C . TYR A 1 116 ? -16.626 -14.196 13.810 1.00 48.59 116 TYR A C 1
ATOM 990 O O . TYR A 1 116 ? -15.807 -13.301 13.629 1.00 48.59 116 TYR A O 1
ATOM 998 N N . LEU A 1 117 ? -17.941 -13.944 13.853 1.00 49.94 117 LEU A N 1
ATOM 999 C CA . LEU A 1 117 ? -18.518 -12.593 13.761 1.00 49.94 117 LEU A CA 1
ATOM 1000 C C . LEU A 1 117 ? -18.196 -11.718 14.980 1.00 49.94 117 LEU A C 1
ATOM 1002 O O . LEU A 1 117 ? -18.151 -10.498 14.860 1.00 49.94 117 LEU A O 1
ATOM 1006 N N . SER A 1 118 ? -17.974 -12.325 16.150 1.00 52.31 118 SER A N 1
ATOM 1007 C CA . SER A 1 118 ? -17.531 -11.615 17.356 1.00 52.31 118 SER A CA 1
ATOM 1008 C C . SER A 1 118 ? -16.024 -11.334 17.378 1.00 52.31 118 SER A C 1
ATOM 1010 O O . SER A 1 118 ? -15.525 -10.729 18.328 1.00 52.31 118 SER A O 1
ATOM 1012 N N . LYS A 1 119 ? -15.276 -11.787 16.361 1.00 66.88 119 LYS A N 1
ATOM 1013 C CA . LYS A 1 119 ? -13.823 -11.652 16.334 1.00 66.88 119 LYS A CA 1
ATOM 1014 C C . LYS A 1 119 ? -13.441 -10.193 16.088 1.00 66.88 119 LYS A C 1
ATOM 1016 O O . LYS A 1 119 ? -13.609 -9.648 14.998 1.00 66.88 119 LYS A O 1
ATOM 1021 N N . ASN A 1 120 ? -12.839 -9.582 17.101 1.00 83.00 120 ASN A N 1
ATOM 1022 C CA . ASN A 1 120 ? -12.091 -8.345 16.931 1.00 83.00 120 ASN A CA 1
ATOM 1023 C C . ASN A 1 120 ? -10.860 -8.636 16.060 1.00 83.00 120 ASN A C 1
ATOM 1025 O O . ASN A 1 120 ? -9.862 -9.171 16.538 1.00 83.00 120 ASN A O 1
ATOM 1029 N N . LEU A 1 121 ? -10.957 -8.322 14.769 1.00 88.44 121 LEU A N 1
ATOM 1030 C CA . LEU A 1 121 ? -9.843 -8.406 13.827 1.00 88.44 121 LEU A CA 1
ATOM 1031 C C . LEU A 1 121 ? -8.799 -7.322 14.115 1.00 88.44 121 LEU A C 1
ATOM 1033 O O . LEU A 1 121 ? -9.128 -6.227 14.582 1.00 88.44 121 LEU A O 1
ATOM 1037 N N . ILE A 1 122 ? -7.545 -7.626 13.795 1.00 92.81 122 ILE A N 1
ATOM 1038 C CA . ILE A 1 122 ? -6.407 -6.725 13.950 1.00 92.81 122 ILE A CA 1
ATOM 1039 C C . ILE A 1 122 ? -5.944 -6.250 12.576 1.00 92.81 122 ILE A C 1
ATOM 1041 O O . ILE A 1 122 ? -5.486 -7.034 11.741 1.00 92.81 122 ILE A O 1
ATOM 1045 N N . PHE A 1 123 ? -6.009 -4.940 12.372 1.00 94.56 123 PHE A N 1
ATOM 1046 C CA . PHE A 1 123 ? -5.558 -4.265 11.165 1.00 94.56 123 PHE A CA 1
ATOM 1047 C C . PHE A 1 123 ? -4.276 -3.498 11.448 1.00 94.56 123 PHE A C 1
ATOM 1049 O O . PHE A 1 123 ? -4.219 -2.739 12.408 1.00 94.56 123 PHE A O 1
ATOM 1056 N N . HIS A 1 124 ? -3.278 -3.616 10.581 1.00 97.31 124 HIS A N 1
ATOM 1057 C CA . HIS A 1 124 ? -2.201 -2.639 10.477 1.00 97.31 124 HIS A CA 1
ATOM 1058 C C . HIS A 1 124 ? -2.468 -1.723 9.284 1.00 97.31 124 HIS A C 1
ATOM 1060 O O . HIS A 1 124 ? -2.590 -2.197 8.155 1.00 97.31 124 HIS A O 1
ATOM 1066 N N . ILE A 1 125 ? -2.514 -0.413 9.506 1.00 96.38 125 ILE A N 1
ATOM 1067 C CA . ILE A 1 125 ? -2.803 0.583 8.471 1.00 96.38 125 ILE A CA 1
ATOM 1068 C C . ILE A 1 125 ? -1.818 1.746 8.540 1.00 96.38 125 ILE A C 1
ATOM 1070 O O . ILE A 1 125 ? -1.494 2.254 9.611 1.00 96.38 125 ILE A O 1
ATOM 1074 N N . TYR A 1 126 ? -1.320 2.174 7.381 1.00 95.44 126 TYR A N 1
ATOM 1075 C CA . TYR A 1 126 ? -0.445 3.340 7.304 1.00 95.44 126 TYR A CA 1
ATOM 1076 C C . TYR A 1 126 ? -1.193 4.636 7.634 1.00 95.44 126 TYR A C 1
ATOM 1078 O O . TYR A 1 126 ? -2.381 4.770 7.344 1.00 95.44 126 TYR A O 1
ATOM 1086 N N . LEU A 1 127 ? -0.480 5.620 8.183 1.00 94.44 127 LEU A N 1
ATOM 1087 C CA . LEU A 1 127 ? -0.978 6.989 8.302 1.00 94.44 127 LEU A CA 1
ATOM 1088 C C . LEU A 1 127 ? -0.644 7.753 7.022 1.00 94.44 127 LEU A C 1
ATOM 1090 O O . LEU A 1 127 ? 0.526 8.013 6.737 1.00 94.44 127 LEU A O 1
ATOM 1094 N N . SER A 1 128 ? -1.674 8.074 6.238 1.00 91.88 128 SER A N 1
ATOM 1095 C CA . SER A 1 128 ? -1.517 8.701 4.926 1.00 91.88 128 SER A CA 1
ATOM 1096 C C . SER A 1 128 ? -0.878 10.086 5.007 1.00 91.88 128 SER A C 1
ATOM 1098 O O . SER A 1 128 ? -1.305 10.916 5.815 1.00 91.88 128 SER A O 1
ATOM 1100 N N . LYS A 1 129 ? 0.083 10.361 4.120 1.00 88.88 129 LYS A N 1
ATOM 1101 C CA . LYS A 1 129 ? 0.596 11.719 3.852 1.00 88.88 129 LYS A CA 1
ATOM 1102 C C . LYS A 1 129 ? -0.059 12.336 2.610 1.00 88.88 129 LYS A C 1
ATOM 1104 O O . LYS A 1 129 ? -0.873 11.706 1.934 1.00 88.88 129 LYS A O 1
ATOM 1109 N N . ASP A 1 130 ? 0.335 13.565 2.284 1.00 81.69 130 ASP A N 1
ATOM 1110 C CA . ASP A 1 130 ? -0.173 14.297 1.123 1.00 81.69 130 ASP A CA 1
ATOM 1111 C C . ASP A 1 130 ? -0.097 13.459 -0.168 1.00 81.69 130 ASP A C 1
ATOM 1113 O O . ASP A 1 130 ? 0.946 12.890 -0.510 1.00 81.69 130 ASP A O 1
ATOM 1117 N N . LYS A 1 131 ? -1.217 13.420 -0.903 1.00 87.38 131 LYS A N 1
ATOM 1118 C CA . LYS A 1 131 ? -1.392 12.703 -2.183 1.00 87.38 131 LYS A CA 1
ATOM 1119 C C . LYS A 1 131 ? -1.207 11.177 -2.104 1.00 87.38 131 LYS A C 1
ATOM 1121 O O . LYS A 1 131 ? -0.975 10.522 -3.125 1.00 87.38 131 LYS A O 1
ATOM 1126 N N . GLU A 1 132 ? -1.308 10.588 -0.917 1.00 92.88 132 GLU A N 1
ATOM 1127 C CA . GLU A 1 132 ? -1.631 9.168 -0.745 1.00 92.88 132 GLU A CA 1
ATOM 1128 C C . GLU A 1 132 ? -3.145 8.974 -0.602 1.00 92.88 132 GLU A C 1
ATOM 1130 O O . GLU A 1 132 ? -3.890 9.936 -0.405 1.00 92.88 132 GLU A O 1
ATOM 1135 N N . VAL A 1 133 ? -3.605 7.724 -0.711 1.00 93.25 133 VAL A N 1
ATOM 1136 C CA . VAL A 1 133 ? -4.984 7.392 -0.339 1.00 93.25 133 VAL A CA 1
ATOM 1137 C C . VAL A 1 133 ? -5.145 7.676 1.152 1.00 93.25 133 VAL A C 1
ATOM 1139 O O . VAL A 1 133 ? -4.330 7.216 1.954 1.00 93.25 133 VAL A O 1
ATOM 1142 N N . ASN A 1 134 ? -6.156 8.462 1.508 1.00 94.62 134 ASN A N 1
ATOM 1143 C CA . ASN A 1 134 ? -6.434 8.897 2.867 1.00 94.62 134 ASN A CA 1
ATOM 1144 C C . ASN A 1 134 ? -6.989 7.730 3.688 1.00 94.62 134 ASN A C 1
ATOM 1146 O O . ASN A 1 134 ? -8.064 7.202 3.399 1.00 94.62 134 ASN A O 1
ATOM 1150 N N . THR A 1 135 ? -6.263 7.354 4.736 1.00 95.00 135 THR A N 1
ATOM 1151 C CA . THR A 1 135 ? -6.608 6.213 5.587 1.00 95.00 135 THR A CA 1
ATOM 1152 C C . THR A 1 135 ? -7.373 6.585 6.849 1.00 95.00 135 THR A C 1
ATOM 1154 O O . THR A 1 135 ? -7.918 5.692 7.488 1.00 95.00 135 THR A O 1
ATOM 1157 N N . PHE A 1 136 ? -7.497 7.867 7.204 1.00 93.88 136 PHE A N 1
ATOM 1158 C CA . PHE A 1 136 ? -8.146 8.285 8.455 1.00 93.88 136 PHE A CA 1
ATOM 1159 C C . PHE A 1 136 ? -9.617 7.864 8.522 1.00 93.88 136 PHE A C 1
ATOM 1161 O O . PHE A 1 136 ? -10.041 7.282 9.515 1.00 93.88 136 PHE A O 1
ATOM 1168 N N . LYS A 1 137 ? -10.375 8.031 7.428 1.00 90.12 137 LYS A N 1
ATOM 1169 C CA . LYS A 1 137 ? -11.771 7.554 7.365 1.00 90.12 137 LYS A CA 1
ATOM 1170 C C . LYS A 1 137 ? -11.879 6.035 7.541 1.00 90.12 137 LYS A C 1
ATOM 1172 O O . LYS A 1 137 ? -12.832 5.554 8.148 1.00 90.12 137 LYS A O 1
ATOM 1177 N N . ILE A 1 138 ? -10.906 5.285 7.019 1.00 90.19 138 ILE A N 1
ATOM 1178 C CA . ILE A 1 138 ? -10.847 3.824 7.152 1.00 90.19 138 ILE A CA 1
ATOM 1179 C C . ILE A 1 138 ? -10.544 3.448 8.607 1.00 90.19 138 ILE A C 1
ATOM 1181 O O . ILE A 1 138 ? -11.237 2.601 9.163 1.00 90.19 138 ILE A O 1
ATOM 1185 N N . ILE A 1 139 ? -9.568 4.112 9.239 1.00 92.94 139 ILE A N 1
ATOM 1186 C CA . ILE A 1 139 ? -9.236 3.938 10.663 1.00 92.94 139 ILE A CA 1
ATOM 1187 C C . ILE A 1 139 ? -10.484 4.147 11.521 1.00 92.94 139 ILE A C 1
ATOM 1189 O O . ILE A 1 139 ? -10.853 3.260 12.289 1.00 92.94 139 ILE A O 1
ATOM 1193 N N . ASP A 1 140 ? -11.167 5.279 11.353 1.00 90.56 140 ASP A N 1
ATOM 1194 C CA . ASP A 1 140 ? -12.356 5.613 12.136 1.00 90.56 140 ASP A CA 1
ATOM 1195 C C . ASP A 1 140 ? -13.475 4.585 11.946 1.00 90.56 140 ASP A C 1
ATOM 1197 O O . ASP A 1 140 ? -14.141 4.196 12.907 1.00 90.56 140 ASP A O 1
ATOM 1201 N N . HIS A 1 141 ? -13.680 4.118 10.713 1.00 85.44 141 HIS A N 1
ATOM 1202 C CA . HIS A 1 141 ? -14.685 3.105 10.408 1.00 85.44 141 HIS A CA 1
ATOM 1203 C C . HIS A 1 141 ? -14.366 1.757 11.072 1.00 85.44 141 HIS A C 1
ATOM 1205 O O . HIS A 1 141 ? -15.223 1.199 11.756 1.00 85.44 141 HIS A O 1
ATOM 1211 N N . LEU A 1 142 ? -13.128 1.267 10.953 1.00 86.69 142 LEU A N 1
ATOM 1212 C CA . LEU A 1 142 ? -12.695 0.014 11.583 1.00 86.69 142 LEU A CA 1
ATOM 1213 C C . LEU A 1 142 ? -12.826 0.068 13.112 1.00 86.69 142 LEU A C 1
ATOM 1215 O O . LEU A 1 142 ? -13.289 -0.890 13.731 1.00 86.69 142 LEU A O 1
ATOM 1219 N N . ARG A 1 143 ? -12.489 1.209 13.727 1.00 89.75 143 ARG A N 1
ATOM 1220 C CA . ARG A 1 143 ? -12.638 1.418 15.176 1.00 89.75 143 ARG A CA 1
ATOM 1221 C C . ARG A 1 143 ? -14.100 1.425 15.616 1.00 89.75 143 ARG A C 1
ATOM 1223 O O . ARG A 1 143 ? -14.425 0.822 16.636 1.00 89.75 143 ARG A O 1
ATOM 1230 N N . LYS A 1 144 ? -15.001 2.043 14.841 1.00 85.81 144 LYS A N 1
ATOM 1231 C CA . LYS A 1 144 ? -16.456 1.997 15.098 1.00 85.81 144 LYS A CA 1
ATOM 1232 C C . LYS A 1 144 ? -17.005 0.569 15.054 1.00 85.81 144 LYS A C 1
ATOM 1234 O O . LYS A 1 144 ? -17.900 0.242 15.828 1.00 85.81 144 LYS A O 1
ATOM 1239 N N . LEU A 1 145 ? -16.427 -0.285 14.210 1.00 82.94 145 LEU A N 1
ATOM 1240 C CA . LEU A 1 145 ? -16.714 -1.723 14.150 1.00 82.94 145 LEU A CA 1
ATOM 1241 C C . LEU A 1 145 ? -16.001 -2.544 15.244 1.00 82.94 145 LEU A C 1
ATOM 1243 O O . LEU A 1 145 ? -16.069 -3.769 15.229 1.00 82.94 145 LEU A O 1
ATOM 1247 N N . LYS A 1 146 ? -15.353 -1.887 16.217 1.00 87.69 146 LYS A N 1
ATOM 1248 C CA . LYS A 1 146 ? -14.630 -2.491 17.354 1.00 87.69 146 LYS A CA 1
ATOM 1249 C C . LYS A 1 146 ? -13.404 -3.328 16.970 1.00 87.69 146 LYS A C 1
ATOM 1251 O O . LYS A 1 146 ? -12.885 -4.077 17.797 1.00 87.69 146 LYS A O 1
ATOM 1256 N N . HIS A 1 147 ? -12.889 -3.170 15.754 1.00 89.00 147 HIS A N 1
ATOM 1257 C CA . HIS A 1 147 ? -11.628 -3.788 15.360 1.00 89.00 147 HIS A CA 1
ATOM 1258 C C . HIS A 1 147 ? -10.428 -3.094 16.012 1.00 89.00 147 HIS A C 1
ATOM 1260 O O . HIS A 1 147 ? -10.447 -1.895 16.305 1.00 89.00 147 HIS A O 1
ATOM 1266 N N . THR A 1 148 ? -9.353 -3.853 16.214 1.00 93.31 148 THR A N 1
ATOM 1267 C CA . THR A 1 148 ? -8.076 -3.314 16.679 1.00 93.31 148 THR A CA 1
ATOM 1268 C C . THR A 1 148 ? -7.333 -2.703 15.500 1.00 93.31 148 THR A C 1
ATOM 1270 O O . THR A 1 148 ? -7.085 -3.377 14.502 1.00 93.31 148 THR A O 1
ATOM 1273 N N . VAL A 1 149 ? -6.950 -1.432 15.619 1.00 95.31 149 VAL A N 1
ATOM 1274 C CA . VAL A 1 149 ? -6.188 -0.726 14.585 1.00 95.31 149 VAL A CA 1
ATOM 1275 C C . VAL A 1 149 ? -4.789 -0.407 15.097 1.00 95.31 149 VAL A C 1
ATOM 1277 O O . VAL A 1 149 ? -4.618 0.269 16.112 1.00 95.31 149 VAL A O 1
ATOM 1280 N N . LEU A 1 150 ? -3.792 -0.898 14.372 1.00 97.06 150 LEU A N 1
ATOM 1281 C CA . LEU A 1 150 ? -2.376 -0.646 14.565 1.00 97.06 150 LEU A CA 1
ATOM 1282 C C . LEU A 1 150 ? -1.875 0.311 13.482 1.00 97.06 150 LEU A C 1
ATOM 1284 O O . LEU A 1 150 ? -2.243 0.195 12.313 1.00 97.06 150 LEU A O 1
ATOM 1288 N N . ILE A 1 151 ? -0.992 1.222 13.867 1.00 96.19 151 ILE A N 1
ATOM 1289 C CA . ILE A 1 151 ? -0.314 2.162 12.975 1.00 96.19 151 ILE A CA 1
ATOM 1290 C C . ILE A 1 151 ? 1.208 1.986 13.046 1.00 96.19 151 ILE A C 1
ATOM 1292 O O . ILE A 1 151 ? 1.729 1.524 14.068 1.00 96.19 151 ILE A O 1
ATOM 1296 N N . PRO A 1 152 ? 1.939 2.341 11.977 1.00 94.19 152 PRO A N 1
ATOM 1297 C CA . PRO A 1 152 ? 3.387 2.227 11.945 1.00 94.19 152 PRO A CA 1
ATOM 1298 C C . PRO A 1 152 ? 4.083 3.381 12.677 1.00 94.19 152 PRO A C 1
ATOM 1300 O O . PRO A 1 152 ? 3.640 4.529 12.645 1.00 94.19 152 PRO A O 1
ATOM 1303 N N . LYS A 1 153 ? 5.260 3.088 13.226 1.00 92.62 153 LYS A N 1
ATOM 1304 C CA . LYS A 1 153 ? 6.315 4.067 13.520 1.00 92.62 153 LYS A CA 1
ATOM 1305 C C . LYS A 1 153 ? 7.636 3.552 12.968 1.00 92.62 153 LYS A C 1
ATOM 1307 O O . LYS A 1 153 ? 7.876 2.343 12.986 1.00 92.62 153 LYS A O 1
ATOM 1312 N N . ILE A 1 154 ? 8.494 4.447 12.492 1.00 89.69 154 ILE A N 1
ATOM 1313 C CA . ILE A 1 154 ? 9.846 4.074 12.082 1.00 89.69 154 ILE A CA 1
ATOM 1314 C C . ILE A 1 154 ? 10.707 3.943 13.343 1.00 89.69 154 ILE A C 1
ATOM 1316 O O . ILE A 1 154 ? 10.884 4.916 14.074 1.00 89.69 154 ILE A O 1
ATOM 1320 N N . ALA A 1 155 ? 11.209 2.735 13.616 1.00 83.12 155 ALA A N 1
ATOM 1321 C CA . ALA A 1 155 ? 12.079 2.476 14.766 1.00 83.12 155 ALA A CA 1
ATOM 1322 C C . ALA A 1 155 ? 13.556 2.734 14.426 1.00 83.12 155 ALA A C 1
ATOM 1324 O O . ALA A 1 155 ? 14.195 3.527 15.102 1.00 83.12 155 ALA A O 1
ATOM 1325 N N . ASP A 1 156 ? 14.045 2.119 13.343 1.00 77.69 156 ASP A N 1
ATOM 1326 C CA . ASP A 1 156 ? 15.427 2.195 12.843 1.00 77.69 156 ASP A CA 1
ATOM 1327 C C . ASP A 1 156 ? 15.437 2.142 11.300 1.00 77.69 156 ASP A C 1
ATOM 1329 O O . ASP A 1 156 ? 14.377 2.131 10.659 1.00 77.69 156 ASP A O 1
ATOM 1333 N N . GLN A 1 157 ? 16.623 2.091 10.673 1.00 74.50 157 GLN A N 1
ATOM 1334 C CA . GLN A 1 157 ? 16.755 1.980 9.215 1.00 74.50 157 GLN A CA 1
ATOM 1335 C C . GLN A 1 157 ? 15.936 0.794 8.674 1.00 74.50 157 GLN A C 1
ATOM 1337 O O . GLN A 1 157 ? 16.246 -0.367 8.925 1.00 74.50 157 GLN A O 1
ATOM 1342 N N . TYR A 1 158 ? 14.886 1.107 7.909 1.00 75.19 158 TYR A N 1
ATOM 1343 C CA . TYR A 1 158 ? 14.015 0.147 7.218 1.00 75.19 158 TYR A CA 1
ATOM 1344 C C . TYR A 1 158 ? 13.124 -0.739 8.105 1.00 75.19 158 TYR A C 1
ATOM 1346 O O . TYR A 1 158 ? 12.544 -1.706 7.599 1.00 75.19 158 TYR A O 1
ATOM 1354 N N . LYS A 1 159 ? 12.951 -0.400 9.393 1.00 87.88 159 LYS A N 1
ATOM 1355 C CA . LYS A 1 159 ? 12.088 -1.148 10.322 1.00 87.88 159 LYS A CA 1
ATOM 1356 C C . LYS A 1 159 ? 10.861 -0.346 10.750 1.00 87.88 159 LYS A C 1
ATOM 1358 O O . LYS A 1 159 ? 10.984 0.740 11.318 1.00 87.88 159 LYS A O 1
ATOM 1363 N N . LEU A 1 160 ? 9.681 -0.920 10.513 1.00 91.88 160 LEU A N 1
ATOM 1364 C CA . LEU A 1 160 ? 8.417 -0.436 11.065 1.00 91.88 160 LEU A CA 1
ATOM 1365 C C . LEU A 1 160 ? 8.045 -1.237 12.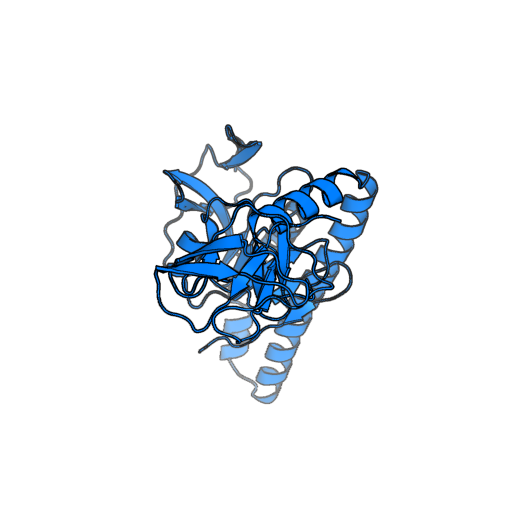304 1.00 91.88 160 LEU A C 1
ATOM 1367 O O . LEU A 1 160 ? 8.208 -2.453 12.337 1.00 91.88 160 LEU A O 1
ATOM 1371 N N . THR A 1 161 ? 7.506 -0.553 13.302 1.00 91.94 161 THR A N 1
ATOM 1372 C CA . THR A 1 161 ? 6.944 -1.170 14.503 1.00 91.94 161 THR A CA 1
ATOM 1373 C C . THR A 1 161 ? 5.478 -0.783 14.670 1.00 91.94 161 THR A C 1
ATOM 1375 O O . THR A 1 161 ? 5.032 0.262 14.193 1.00 91.94 161 THR A O 1
ATOM 1378 N N . ASN A 1 162 ? 4.717 -1.667 15.314 1.00 95.06 162 ASN A N 1
ATOM 1379 C CA . ASN A 1 162 ? 3.273 -1.537 15.493 1.00 95.06 162 ASN A CA 1
ATOM 1380 C C . ASN A 1 162 ? 2.940 -0.717 16.743 1.00 95.06 162 ASN A C 1
ATOM 1382 O O . ASN A 1 162 ? 3.529 -0.942 17.799 1.00 95.06 162 ASN A O 1
ATOM 1386 N N . TYR A 1 163 ? 1.963 0.181 16.644 1.00 95.81 163 TYR A N 1
ATOM 1387 C CA . TYR A 1 163 ? 1.433 0.970 17.759 1.00 95.81 163 TYR A CA 1
ATOM 1388 C C . TYR A 1 163 ? -0.088 0.972 17.723 1.00 95.81 163 TYR A C 1
ATOM 1390 O O . TYR A 1 163 ? -0.670 1.085 16.650 1.00 95.81 163 TYR A O 1
ATOM 1398 N N . LEU A 1 164 ? -0.733 0.866 18.883 1.00 94.81 164 LEU A N 1
ATOM 1399 C CA . LEU A 1 164 ? -2.191 0.895 18.971 1.00 94.81 164 LEU A CA 1
ATOM 1400 C C . LEU A 1 164 ? -2.726 2.306 18.693 1.00 94.81 164 LEU A C 1
ATOM 1402 O O . LEU A 1 164 ? -2.215 3.283 19.242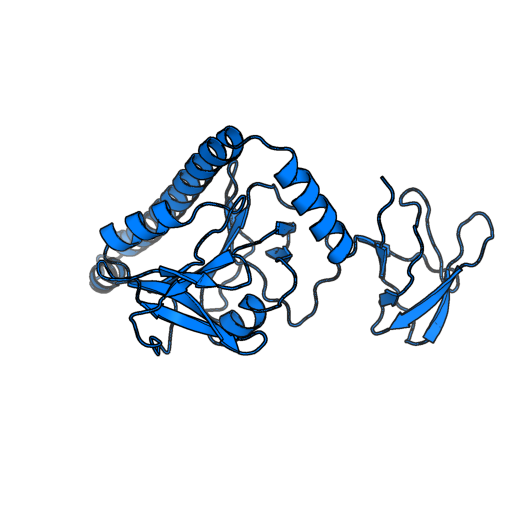 1.00 94.81 164 LEU A O 1
ATOM 1406 N N . PHE A 1 165 ? -3.768 2.401 17.868 1.00 94.62 165 PHE A N 1
ATOM 1407 C CA . PHE A 1 165 ? -4.473 3.652 17.613 1.00 94.62 165 PHE A CA 1
ATOM 1408 C C . PHE A 1 165 ? -5.608 3.859 18.625 1.00 94.62 165 PHE A C 1
ATOM 1410 O O . PHE A 1 165 ? -6.633 3.172 18.575 1.00 94.62 165 PHE A O 1
ATOM 1417 N N . THR A 1 166 ? -5.429 4.817 19.535 1.00 90.88 166 THR A N 1
ATOM 1418 C CA . THR A 1 166 ? -6.370 5.163 20.615 1.00 90.88 166 THR A CA 1
ATOM 1419 C C . THR A 1 166 ? -6.866 6.607 20.489 1.00 90.88 166 THR A C 1
ATOM 1421 O O . THR A 1 166 ? -6.299 7.398 19.738 1.00 90.88 166 THR A O 1
ATOM 1424 N N . ASP A 1 167 ? -7.937 6.967 21.205 1.00 88.44 167 ASP A N 1
ATOM 1425 C CA . ASP A 1 167 ? -8.515 8.324 21.143 1.00 88.44 167 ASP A CA 1
ATOM 1426 C C . ASP A 1 167 ? -7.608 9.401 21.752 1.00 88.44 167 ASP A C 1
ATOM 1428 O O . ASP A 1 167 ? -7.632 10.553 21.329 1.00 88.44 167 ASP A O 1
ATOM 1432 N N . ASP A 1 168 ? -6.778 9.030 22.723 1.00 90.00 168 ASP A N 1
ATOM 1433 C CA . ASP A 1 168 ? -5.804 9.904 23.378 1.00 90.00 168 ASP A CA 1
ATOM 1434 C C . ASP A 1 168 ? -4.460 9.977 22.631 1.00 90.00 168 ASP A C 1
ATOM 1436 O O . ASP A 1 168 ? -3.513 10.627 23.091 1.00 90.00 168 ASP A O 1
ATOM 1440 N N . LEU A 1 169 ? -4.354 9.318 21.473 1.00 92.56 169 LEU A N 1
ATOM 1441 C CA . LEU A 1 169 ? -3.130 9.257 20.692 1.00 92.56 169 LEU A CA 1
ATOM 1442 C C . LEU A 1 169 ? -2.739 10.635 20.145 1.00 92.56 169 LEU A C 1
ATOM 1444 O O . LEU A 1 169 ? -3.482 11.292 19.417 1.00 92.56 169 LEU A O 1
ATOM 1448 N N . LYS A 1 170 ? -1.501 11.041 20.419 1.00 93.31 170 LYS A N 1
ATOM 1449 C CA . LYS A 1 170 ? -0.870 12.234 19.859 1.00 93.31 170 LYS A CA 1
ATOM 1450 C C . LYS A 1 170 ? 0.060 11.834 18.723 1.00 93.31 170 LYS A C 1
ATOM 1452 O O . LYS A 1 170 ? 0.912 10.954 18.874 1.00 93.31 170 LYS A O 1
ATOM 1457 N N . LEU A 1 171 ? -0.079 12.533 17.600 1.00 94.44 171 LEU A N 1
ATOM 1458 C CA . LEU A 1 171 ? 0.717 12.328 16.395 1.00 94.44 171 LEU A CA 1
ATOM 1459 C C . LEU A 1 171 ? 1.626 13.529 16.131 1.00 94.44 171 LEU A C 1
ATOM 1461 O O . LEU A 1 171 ? 1.227 14.680 16.307 1.00 94.44 171 LEU A O 1
ATOM 1465 N N . LYS A 1 172 ? 2.843 13.265 15.656 1.00 93.81 172 LYS A N 1
ATOM 1466 C CA . LYS A 1 172 ? 3.787 14.292 15.199 1.00 93.81 172 LYS A CA 1
ATOM 1467 C C . LYS A 1 172 ? 4.385 13.882 13.861 1.00 93.81 172 LYS A C 1
ATOM 1469 O O . LYS A 1 172 ? 4.706 12.716 13.663 1.00 93.81 172 LYS A O 1
ATOM 1474 N N . LYS A 1 173 ? 4.565 14.838 12.946 1.00 93.69 173 LYS A N 1
ATOM 1475 C CA . LYS A 1 173 ? 5.283 14.577 11.691 1.00 93.69 173 LYS A CA 1
ATOM 1476 C C . LYS A 1 173 ? 6.772 14.347 11.973 1.00 93.69 173 LYS A C 1
ATOM 1478 O O . LYS A 1 173 ? 7.404 15.154 12.657 1.00 93.69 173 LYS A O 1
ATOM 1483 N N . ASN A 1 174 ? 7.329 13.269 11.431 1.00 88.75 174 ASN A N 1
ATOM 1484 C CA . ASN A 1 174 ? 8.768 13.013 11.423 1.00 88.75 174 ASN A CA 1
ATOM 1485 C C . ASN A 1 174 ? 9.468 13.798 10.289 1.00 88.75 174 ASN A C 1
ATOM 1487 O O . ASN A 1 174 ? 8.832 14.537 9.533 1.00 88.75 174 ASN A O 1
ATOM 1491 N N . LYS A 1 175 ? 10.790 13.623 10.135 1.00 86.69 175 LYS A N 1
ATOM 1492 C CA . LYS A 1 175 ? 11.598 14.301 9.095 1.00 86.69 175 LYS A CA 1
ATOM 1493 C C . LYS A 1 175 ? 11.164 13.978 7.655 1.00 86.69 175 LYS A C 1
ATOM 1495 O O . LYS A 1 175 ? 11.497 14.725 6.743 1.00 86.69 175 LYS A O 1
ATOM 1500 N N . LEU A 1 176 ? 10.434 12.881 7.449 1.00 81.62 176 LEU A N 1
ATOM 1501 C CA . LEU A 1 176 ? 9.900 12.448 6.153 1.00 81.62 176 LEU A CA 1
ATOM 1502 C C . LEU A 1 176 ? 8.458 12.936 5.916 1.00 81.62 176 LEU A C 1
ATOM 1504 O O . LEU A 1 176 ? 7.841 12.562 4.918 1.00 81.62 176 LEU A O 1
ATOM 1508 N N . GLY A 1 177 ? 7.905 13.742 6.831 1.00 85.50 177 GLY A N 1
ATOM 1509 C CA . GLY A 1 177 ? 6.533 14.249 6.768 1.00 85.50 177 GLY A CA 1
ATOM 1510 C C . GLY A 1 177 ? 5.460 13.222 7.141 1.00 85.50 177 GLY A C 1
ATOM 1511 O O . GLY A 1 177 ? 4.275 13.504 6.974 1.00 85.50 177 GLY A O 1
ATOM 1512 N N . ILE A 1 178 ? 5.856 12.050 7.644 1.00 87.06 178 ILE A N 1
ATOM 1513 C CA . ILE A 1 178 ? 4.953 10.965 8.047 1.00 87.06 178 ILE A CA 1
ATOM 1514 C C . ILE A 1 178 ? 4.522 11.208 9.493 1.00 87.06 178 ILE A C 1
ATOM 1516 O O . ILE A 1 178 ? 5.358 11.533 10.337 1.00 87.06 178 ILE A O 1
ATOM 1520 N N . LEU A 1 179 ? 3.226 11.076 9.780 1.00 92.12 179 LEU A N 1
ATOM 1521 C CA . LEU A 1 179 ? 2.712 11.158 11.145 1.00 92.12 179 LEU A CA 1
ATOM 1522 C C . LEU A 1 179 ? 3.113 9.913 11.935 1.00 92.12 179 LEU A C 1
ATOM 1524 O O . LEU A 1 179 ? 2.902 8.794 11.479 1.00 92.12 179 LEU A O 1
ATOM 1528 N N . GLU A 1 180 ? 3.658 10.123 13.129 1.00 92.38 180 GLU A N 1
ATOM 1529 C CA . GLU A 1 180 ? 4.092 9.065 14.034 1.00 92.38 180 GLU A CA 1
ATOM 1530 C C . GLU A 1 180 ? 3.548 9.277 15.449 1.00 92.38 180 GLU A C 1
ATOM 1532 O O . GLU A 1 180 ? 3.418 10.422 15.899 1.00 92.38 180 GLU A O 1
ATOM 1537 N N . PRO A 1 181 ? 3.273 8.184 16.178 1.00 93.12 181 PRO A N 1
ATOM 1538 C CA . PRO A 1 181 ? 2.809 8.253 17.553 1.00 93.12 181 PRO A CA 1
ATOM 1539 C C . PRO A 1 181 ? 3.925 8.680 18.521 1.00 93.12 181 PRO A C 1
ATOM 1541 O O . PRO A 1 181 ? 5.055 8.171 18.470 1.00 93.12 181 PRO A O 1
ATOM 1544 N N . ILE A 1 182 ? 3.596 9.602 19.436 1.00 92.19 182 ILE A N 1
ATOM 1545 C CA . ILE A 1 182 ? 4.560 10.178 20.398 1.00 92.19 182 ILE A CA 1
ATOM 1546 C C . ILE A 1 182 ? 4.252 9.911 21.879 1.00 92.19 182 ILE A C 1
ATOM 1548 O O . ILE A 1 182 ? 5.140 10.101 22.702 1.00 92.19 182 ILE A O 1
ATOM 1552 N N . ASN A 1 183 ? 3.044 9.472 22.235 1.00 88.94 183 ASN A N 1
ATOM 1553 C CA . ASN A 1 183 ? 2.621 9.255 23.629 1.00 88.94 183 ASN A CA 1
ATOM 1554 C C . ASN A 1 183 ? 2.140 7.822 23.904 1.00 88.94 183 ASN A C 1
ATOM 1556 O O . ASN A 1 183 ? 1.286 7.605 24.755 1.00 88.94 183 ASN A O 1
ATOM 1560 N N . THR A 1 184 ? 2.666 6.845 23.172 1.00 86.19 184 THR A N 1
ATOM 1561 C CA . THR A 1 184 ? 2.309 5.433 23.335 1.00 86.19 184 THR A CA 1
ATOM 1562 C C . THR A 1 184 ? 3.535 4.549 23.132 1.00 86.19 184 THR A C 1
ATOM 1564 O O . THR A 1 184 ? 4.531 4.965 22.529 1.00 86.19 184 THR A O 1
ATOM 1567 N N . ASN A 1 185 ? 3.459 3.329 23.652 1.00 84.19 185 ASN A N 1
ATOM 1568 C CA . ASN A 1 185 ? 4.507 2.326 23.546 1.00 84.19 185 ASN A CA 1
ATOM 1569 C C . ASN A 1 185 ? 4.245 1.387 22.372 1.00 84.19 185 ASN A C 1
ATOM 1571 O O . ASN A 1 185 ? 3.112 1.222 21.919 1.00 84.19 185 ASN A O 1
ATOM 1575 N N . GLN A 1 186 ? 5.316 0.757 21.890 1.00 88.56 186 GLN A N 1
ATOM 1576 C CA . GLN A 1 186 ? 5.205 -0.252 20.847 1.00 88.56 186 GLN A CA 1
ATOM 1577 C C . GLN A 1 186 ? 4.241 -1.353 21.301 1.00 88.56 186 GLN A C 1
ATOM 1579 O O . GLN A 1 186 ? 4.413 -1.952 22.364 1.00 88.56 186 GLN A O 1
ATOM 1584 N N . TYR A 1 187 ? 3.258 -1.646 20.460 1.00 89.12 187 TYR A N 1
ATOM 1585 C CA . TYR A 1 187 ? 2.312 -2.724 20.667 1.00 89.12 187 TYR A CA 1
ATOM 1586 C C . TYR A 1 187 ? 2.910 -4.025 20.128 1.00 89.12 187 TYR A C 1
ATOM 1588 O O . TYR A 1 187 ? 3.013 -4.236 18.917 1.00 89.12 187 TYR A O 1
ATOM 1596 N N . LYS A 1 188 ? 3.370 -4.892 21.034 1.00 88.00 188 LYS A N 1
ATOM 1597 C CA . LYS A 1 188 ? 3.900 -6.211 20.671 1.00 88.00 188 LYS A CA 1
ATOM 1598 C C . LYS A 1 188 ? 2.738 -7.165 20.432 1.00 88.00 188 LYS A C 1
ATOM 1600 O O . LYS A 1 188 ? 1.961 -7.427 21.343 1.00 88.00 188 LYS A O 1
ATOM 1605 N N . ILE A 1 189 ? 2.648 -7.697 19.218 1.00 88.25 189 ILE A N 1
ATOM 1606 C CA . ILE A 1 189 ? 1.611 -8.651 18.842 1.00 88.25 189 ILE A CA 1
ATOM 1607 C C . ILE A 1 189 ? 2.189 -9.746 17.952 1.00 88.25 189 ILE A C 1
ATOM 1609 O O . ILE A 1 189 ? 3.063 -9.486 17.123 1.00 88.25 189 ILE A O 1
ATOM 1613 N N . GLN A 1 190 ? 1.693 -10.966 18.141 1.00 88.12 190 GLN A N 1
ATOM 1614 C CA . GLN A 1 190 ? 2.137 -12.154 17.407 1.00 88.12 190 GLN A CA 1
ATOM 1615 C C . GLN A 1 190 ? 1.391 -12.353 16.083 1.00 88.12 190 GLN A C 1
ATOM 1617 O O . GLN A 1 190 ? 1.825 -13.134 15.248 1.00 88.12 190 GLN A O 1
ATOM 1622 N N . HIS A 1 191 ? 0.272 -11.656 15.884 1.00 90.56 191 HIS A N 1
ATOM 1623 C CA . HIS A 1 191 ? -0.611 -11.868 14.747 1.00 90.56 191 HIS A CA 1
ATOM 1624 C C . HIS A 1 191 ? -1.259 -10.558 14.289 1.00 90.56 191 HIS A C 1
ATOM 1626 O O . HIS A 1 191 ? -1.612 -9.718 15.112 1.00 90.56 191 HIS A O 1
ATOM 1632 N N . ILE A 1 192 ? -1.438 -10.412 12.977 1.00 92.62 192 ILE A N 1
ATOM 1633 C CA . ILE A 1 192 ? -2.180 -9.331 12.323 1.00 92.62 192 ILE A CA 1
ATOM 1634 C C . ILE A 1 192 ? -3.065 -9.998 11.265 1.00 92.62 192 ILE A C 1
ATOM 1636 O O . ILE A 1 192 ? -2.554 -10.775 10.463 1.00 92.62 192 ILE A O 1
ATOM 1640 N N . ASP A 1 193 ? -4.371 -9.714 11.257 1.00 90.31 193 ASP A N 1
ATOM 1641 C CA . ASP A 1 193 ? -5.291 -10.290 10.265 1.00 90.31 193 ASP A CA 1
ATOM 1642 C C . ASP A 1 193 ? -5.103 -9.609 8.895 1.00 90.31 193 ASP A C 1
ATOM 1644 O O . ASP A 1 193 ? -5.063 -10.274 7.858 1.00 90.31 193 ASP A O 1
ATOM 1648 N N . TYR A 1 194 ? -4.954 -8.277 8.885 1.00 92.31 194 TYR A N 1
ATOM 1649 C CA . TYR A 1 194 ? -4.905 -7.476 7.658 1.00 92.31 194 TYR A CA 1
ATOM 1650 C C . TYR A 1 194 ? -3.827 -6.392 7.696 1.00 92.31 194 TYR A C 1
ATOM 1652 O O . TYR A 1 194 ? -3.730 -5.621 8.649 1.00 92.31 194 TYR A O 1
ATOM 1660 N N . PHE A 1 195 ? -3.091 -6.251 6.595 1.00 95.19 195 PHE A N 1
ATOM 1661 C CA . PHE A 1 195 ? -2.285 -5.072 6.295 1.00 95.19 195 PHE A CA 1
ATOM 1662 C C . PHE A 1 195 ? -2.959 -4.225 5.226 1.00 95.19 195 PHE A C 1
ATOM 1664 O O . PHE A 1 195 ? -3.229 -4.706 4.129 1.00 95.19 195 PHE A O 1
ATOM 1671 N N . ILE A 1 196 ? -3.131 -2.939 5.507 1.00 95.94 196 ILE A N 1
ATOM 1672 C CA . ILE A 1 196 ? -3.458 -1.915 4.519 1.00 95.94 196 ILE A CA 1
ATOM 1673 C C . ILE A 1 196 ? -2.159 -1.170 4.203 1.00 95.94 196 ILE A C 1
ATOM 1675 O O . ILE A 1 196 ? -1.580 -0.509 5.067 1.00 95.94 196 ILE A O 1
ATOM 1679 N N . ILE A 1 197 ? -1.671 -1.331 2.972 1.00 95.25 197 ILE A N 1
ATOM 1680 C CA . ILE A 1 197 ? -0.304 -0.992 2.560 1.00 95.25 197 ILE A CA 1
ATOM 1681 C C . ILE A 1 197 ? -0.324 0.171 1.554 1.00 95.25 197 ILE A C 1
ATOM 1683 O O . ILE A 1 197 ? -1.044 0.097 0.552 1.00 95.25 197 ILE A O 1
ATOM 1687 N N . PRO A 1 198 ? 0.500 1.219 1.753 1.00 94.31 198 PRO A N 1
ATOM 1688 C CA . PRO A 1 198 ? 0.627 2.303 0.792 1.00 94.31 198 PRO A CA 1
ATOM 1689 C C . PRO A 1 198 ? 1.451 1.854 -0.419 1.00 94.31 198 PRO A C 1
ATOM 1691 O O . PRO A 1 198 ? 2.445 1.131 -0.293 1.00 94.31 198 PRO A O 1
ATOM 1694 N N . LEU A 1 199 ? 1.083 2.328 -1.608 1.00 95.25 199 LEU A N 1
ATOM 1695 C CA . LEU A 1 199 ? 1.810 2.052 -2.848 1.00 95.25 199 LEU A CA 1
ATOM 1696 C C . LEU A 1 199 ? 1.680 3.199 -3.857 1.00 95.25 199 LEU A C 1
ATOM 1698 O O . LEU A 1 199 ? 0.830 4.079 -3.724 1.00 95.25 199 LEU A O 1
ATOM 1702 N N . LEU A 1 200 ? 2.555 3.191 -4.863 1.00 93.81 200 LEU A N 1
ATOM 1703 C CA . LEU A 1 200 ? 2.538 4.083 -6.025 1.00 93.81 200 LEU A CA 1
ATOM 1704 C C . LEU A 1 200 ? 1.958 3.400 -7.265 1.00 93.81 200 LEU A C 1
ATOM 1706 O O . LEU A 1 200 ? 1.215 4.042 -7.996 1.00 93.81 200 LEU A O 1
ATOM 1710 N N . ALA A 1 201 ? 2.303 2.131 -7.484 1.00 93.88 201 ALA A N 1
ATOM 1711 C CA . ALA A 1 201 ? 1.797 1.306 -8.577 1.00 93.88 201 ALA A CA 1
ATOM 1712 C C . ALA A 1 201 ? 1.709 -0.160 -8.142 1.00 93.88 201 ALA A C 1
ATOM 1714 O O . ALA A 1 201 ? 2.427 -0.590 -7.232 1.00 93.88 201 ALA A O 1
ATOM 1715 N N . PHE A 1 202 ? 0.853 -0.921 -8.811 1.00 95.00 202 PHE A N 1
ATOM 1716 C CA . PHE A 1 202 ? 0.743 -2.370 -8.686 1.00 95.00 202 PHE A CA 1
ATOM 1717 C C . PHE A 1 202 ? 0.512 -2.984 -10.078 1.00 95.00 202 PHE A C 1
ATOM 1719 O O . PHE A 1 202 ? 0.095 -2.267 -10.986 1.00 95.00 202 PHE A O 1
ATOM 1726 N N . ASP A 1 203 ? 0.816 -4.269 -10.265 1.00 92.50 203 ASP A N 1
ATOM 1727 C CA . ASP A 1 203 ? 0.567 -4.988 -11.524 1.00 92.50 203 ASP A CA 1
ATOM 1728 C C . ASP A 1 203 ? -0.562 -6.021 -11.381 1.00 92.50 203 ASP A C 1
ATOM 1730 O O . ASP A 1 203 ? -1.061 -6.295 -10.286 1.00 92.50 203 ASP A O 1
ATOM 1734 N N . ASN A 1 204 ? -0.942 -6.644 -12.499 1.00 90.31 204 ASN A N 1
ATOM 1735 C CA . ASN A 1 204 ? -1.969 -7.694 -12.540 1.00 90.31 204 ASN A CA 1
ATOM 1736 C C . ASN A 1 204 ? -1.590 -8.986 -11.783 1.00 90.31 204 ASN A C 1
ATOM 1738 O O . ASN A 1 204 ? -2.397 -9.908 -11.705 1.00 90.31 204 ASN A O 1
ATOM 1742 N N . ARG A 1 205 ? -0.378 -9.075 -11.223 1.00 90.25 205 ARG A N 1
ATOM 1743 C CA . ARG A 1 205 ? 0.122 -10.225 -10.451 1.00 90.25 205 ARG A CA 1
ATOM 1744 C C . ARG A 1 205 ? 0.249 -9.910 -8.959 1.00 90.25 205 ARG A C 1
ATOM 1746 O O . ARG A 1 205 ? 0.837 -10.706 -8.224 1.00 90.25 205 ARG A O 1
ATOM 1753 N N . GLY A 1 206 ? -0.233 -8.746 -8.523 1.00 91.25 206 GLY A N 1
ATOM 1754 C CA . GLY A 1 206 ? -0.146 -8.282 -7.144 1.00 91.25 206 GLY A CA 1
ATOM 1755 C C . GLY A 1 206 ? 1.245 -7.793 -6.738 1.00 91.25 206 GLY A C 1
ATOM 1756 O O . GLY A 1 206 ? 1.469 -7.530 -5.557 1.00 91.25 206 GLY A O 1
ATOM 1757 N N . ASN A 1 207 ? 2.200 -7.647 -7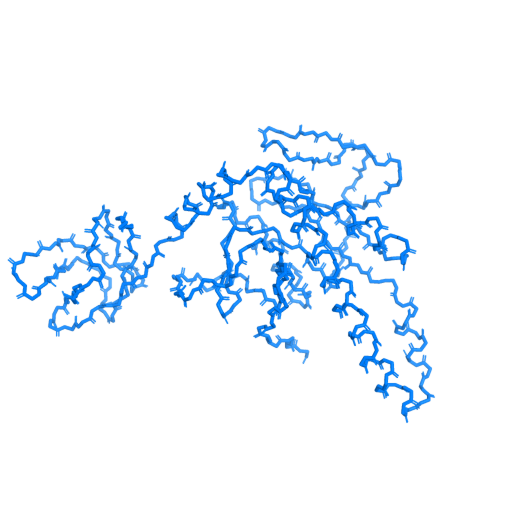.662 1.00 91.94 207 ASN A N 1
ATOM 1758 C CA . ASN A 1 207 ? 3.446 -6.965 -7.328 1.00 91.94 207 ASN A CA 1
ATOM 1759 C C . ASN A 1 207 ? 3.136 -5.493 -7.057 1.00 91.94 207 ASN A C 1
ATOM 1761 O O . ASN A 1 207 ? 2.290 -4.901 -7.724 1.00 91.94 207 ASN A O 1
ATOM 1765 N N . ARG A 1 208 ? 3.847 -4.880 -6.106 1.00 93.19 208 ARG A N 1
ATOM 1766 C CA . ARG A 1 208 ? 3.664 -3.463 -5.762 1.00 93.19 208 ARG A CA 1
ATOM 1767 C C . ARG A 1 208 ? 4.972 -2.688 -5.807 1.00 93.19 208 ARG A C 1
ATOM 1769 O O . ARG A 1 208 ? 6.043 -3.215 -5.518 1.00 93.19 208 ARG A O 1
ATOM 1776 N N . ILE A 1 209 ? 4.867 -1.404 -6.116 1.00 91.94 209 ILE A N 1
ATOM 1777 C CA . ILE A 1 209 ? 5.950 -0.432 -6.030 1.00 91.94 209 ILE A CA 1
ATOM 1778 C C . ILE A 1 209 ? 5.557 0.605 -4.987 1.00 91.94 209 ILE A C 1
ATOM 1780 O O . ILE A 1 209 ? 4.627 1.379 -5.187 1.00 91.94 209 ILE A O 1
ATOM 1784 N N . GLY A 1 210 ? 6.290 0.633 -3.874 1.00 90.69 210 GLY A N 1
ATOM 1785 C CA . GLY A 1 210 ? 6.229 1.716 -2.892 1.00 90.69 210 GLY A CA 1
ATOM 1786 C C . GLY A 1 210 ? 7.244 2.829 -3.175 1.00 90.69 210 GLY A C 1
ATOM 1787 O O . GLY A 1 210 ? 7.924 2.842 -4.204 1.00 90.69 210 GLY A O 1
ATOM 1788 N N . TYR A 1 211 ? 7.420 3.727 -2.204 1.00 88.38 211 TYR A N 1
ATOM 1789 C CA . TYR A 1 211 ? 8.334 4.878 -2.288 1.00 88.38 211 TYR A CA 1
ATOM 1790 C C . TYR A 1 211 ? 9.835 4.525 -2.256 1.00 88.38 211 TYR A C 1
ATOM 1792 O O . TYR A 1 211 ? 10.660 5.408 -2.459 1.00 88.38 211 TYR A O 1
ATOM 1800 N N . GLY A 1 212 ? 10.200 3.251 -2.054 1.00 81.88 212 GLY A N 1
ATOM 1801 C CA . GLY A 1 212 ? 11.574 2.756 -2.237 1.00 81.88 212 GLY A CA 1
ATOM 1802 C C . GLY A 1 212 ? 12.332 2.361 -0.968 1.00 81.88 212 GLY A C 1
ATOM 1803 O O . GLY A 1 212 ? 13.443 1.869 -1.087 1.00 81.88 212 GLY A O 1
ATOM 1804 N N . GLY A 1 213 ? 11.743 2.513 0.221 1.00 80.06 213 GLY A N 1
ATOM 1805 C CA . GLY A 1 213 ? 12.412 2.171 1.484 1.00 80.06 213 GLY A CA 1
ATOM 1806 C C . GLY A 1 213 ? 12.266 0.720 1.958 1.00 80.06 213 GLY A C 1
ATOM 1807 O O . GLY A 1 213 ? 12.771 0.401 3.017 1.00 80.06 213 GLY A O 1
ATOM 1808 N N . GLY A 1 214 ? 11.519 -0.157 1.279 1.00 84.44 214 GLY A N 1
ATOM 1809 C CA . GLY A 1 214 ? 11.382 -1.572 1.690 1.00 84.44 214 GLY A CA 1
ATOM 1810 C C . GLY A 1 214 ? 10.734 -1.836 3.066 1.00 84.44 214 GLY A C 1
ATOM 1811 O O . GLY A 1 214 ? 10.552 -2.986 3.443 1.00 84.44 214 GLY A O 1
ATOM 1812 N N . PHE A 1 215 ? 10.328 -0.793 3.796 1.00 89.75 215 PHE A N 1
ATOM 1813 C CA . PHE A 1 215 ? 9.747 -0.856 5.141 1.00 89.75 215 PHE A CA 1
ATOM 1814 C C . PHE A 1 215 ? 8.632 -1.901 5.292 1.00 89.75 215 PHE A C 1
ATOM 1816 O O . PHE A 1 215 ? 8.662 -2.730 6.199 1.00 89.75 215 PHE A O 1
ATOM 1823 N N . TYR A 1 216 ? 7.660 -1.886 4.377 1.00 92.06 216 TYR A N 1
ATOM 1824 C CA . TYR A 1 216 ? 6.549 -2.835 4.409 1.00 92.06 216 TYR A CA 1
ATOM 1825 C C . TYR A 1 216 ? 6.958 -4.243 3.985 1.00 92.06 216 TYR A C 1
ATOM 1827 O O . TYR A 1 216 ? 6.368 -5.185 4.489 1.00 92.06 216 TYR A O 1
ATOM 1835 N N . ASP A 1 217 ? 7.939 -4.412 3.092 1.00 89.12 217 ASP A N 1
ATOM 1836 C CA . ASP A 1 217 ? 8.426 -5.750 2.729 1.00 89.12 217 ASP A CA 1
ATOM 1837 C C . ASP A 1 217 ? 9.075 -6.453 3.919 1.00 89.12 217 ASP A C 1
ATOM 1839 O O . ASP A 1 217 ? 8.923 -7.661 4.057 1.00 89.12 217 ASP A O 1
ATOM 1843 N N . ASN A 1 218 ? 9.752 -5.707 4.795 1.00 89.62 218 ASN A N 1
ATOM 1844 C CA . ASN A 1 218 ? 10.316 -6.256 6.026 1.00 89.62 218 ASN A CA 1
ATOM 1845 C C . ASN A 1 218 ? 9.222 -6.595 7.043 1.00 89.62 218 ASN A C 1
ATOM 1847 O O . ASN A 1 218 ? 9.188 -7.716 7.537 1.00 89.62 218 ASN A O 1
ATOM 1851 N N . LEU A 1 219 ? 8.296 -5.665 7.301 1.00 91.94 219 LEU A N 1
ATOM 1852 C CA . LEU A 1 219 ? 7.249 -5.866 8.305 1.00 91.94 219 LEU A CA 1
ATOM 1853 C C . LEU A 1 219 ? 6.312 -7.029 7.954 1.00 91.94 219 LEU A C 1
ATOM 1855 O O . LEU A 1 219 ? 6.034 -7.868 8.802 1.00 91.94 219 LEU A O 1
ATOM 1859 N N . VAL A 1 220 ? 5.817 -7.110 6.715 1.00 91.81 220 VAL A N 1
ATOM 1860 C CA . VAL A 1 220 ? 4.811 -8.132 6.364 1.00 91.81 220 VAL A CA 1
ATOM 1861 C C . VAL A 1 220 ? 5.383 -9.551 6.339 1.00 91.81 220 VAL A C 1
ATOM 1863 O O . VAL A 1 220 ? 4.627 -10.502 6.501 1.00 91.81 220 VAL A O 1
ATOM 1866 N N . LYS A 1 221 ? 6.706 -9.716 6.183 1.00 90.50 221 LYS A N 1
ATOM 1867 C CA . LYS A 1 221 ? 7.366 -11.030 6.292 1.00 90.50 221 LYS A CA 1
ATOM 1868 C C . LYS A 1 221 ? 7.270 -11.618 7.698 1.00 90.50 221 LYS A C 1
ATOM 1870 O O . LYS A 1 221 ? 7.275 -12.835 7.832 1.00 90.50 221 LYS A O 1
ATOM 1875 N N . GLU A 1 222 ? 7.164 -10.773 8.725 1.00 91.19 222 GLU A N 1
ATOM 1876 C CA . GLU A 1 222 ? 6.959 -11.213 10.111 1.00 91.19 222 GLU A CA 1
ATOM 1877 C C . GLU A 1 222 ? 5.547 -11.795 10.326 1.00 91.19 222 GLU A C 1
ATOM 1879 O O . GLU A 1 222 ? 5.312 -12.501 11.302 1.00 91.19 222 GLU A O 1
ATOM 1884 N N . TYR A 1 223 ? 4.616 -11.542 9.396 1.00 91.81 223 TYR A N 1
ATOM 1885 C CA . TYR A 1 223 ? 3.203 -11.918 9.483 1.00 91.81 223 TYR A CA 1
ATOM 1886 C C . TYR A 1 223 ? 2.710 -12.536 8.156 1.00 91.81 223 TYR A C 1
ATOM 1888 O O . TYR A 1 223 ? 1.846 -11.964 7.485 1.00 91.81 223 TYR A O 1
ATOM 1896 N N . PRO A 1 224 ? 3.245 -13.700 7.740 1.00 88.62 224 PRO A N 1
ATOM 1897 C CA . PRO A 1 224 ? 3.041 -14.248 6.393 1.00 88.62 224 PRO A CA 1
ATOM 1898 C C . PRO A 1 224 ? 1.587 -14.632 6.080 1.00 88.62 224 PRO A C 1
ATOM 1900 O O . PRO A 1 224 ? 1.200 -14.654 4.912 1.00 88.62 224 PRO A O 1
ATOM 1903 N N . THR A 1 225 ? 0.777 -14.912 7.105 1.00 86.81 225 THR A N 1
ATOM 1904 C CA . THR A 1 225 ? -0.643 -15.273 6.970 1.00 86.81 225 THR A CA 1
ATOM 1905 C C . THR A 1 225 ? -1.563 -14.060 6.833 1.00 86.81 225 THR A C 1
ATOM 1907 O O . THR A 1 225 ? -2.746 -14.221 6.536 1.00 86.81 225 THR A O 1
ATOM 1910 N N . ALA A 1 226 ? -1.053 -12.847 7.067 1.00 89.19 226 ALA A N 1
ATOM 1911 C CA . ALA A 1 226 ? -1.858 -11.637 7.037 1.00 89.19 226 ALA A CA 1
ATOM 1912 C C . ALA A 1 226 ? -2.289 -11.291 5.606 1.00 89.19 226 ALA A C 1
ATOM 1914 O O . ALA A 1 226 ? -1.495 -11.322 4.658 1.00 89.19 226 ALA A O 1
ATOM 1915 N N . ILE A 1 227 ? -3.546 -10.882 5.449 1.00 89.50 227 ILE A N 1
ATOM 1916 C CA . ILE A 1 227 ? -4.072 -10.450 4.155 1.00 89.50 227 ILE A CA 1
ATOM 1917 C C . ILE A 1 227 ? -3.512 -9.063 3.832 1.00 89.50 227 ILE A C 1
ATOM 1919 O O . ILE A 1 227 ? -3.706 -8.099 4.570 1.00 89.50 227 ILE A O 1
ATOM 1923 N N . ARG A 1 228 ? -2.829 -8.946 2.694 1.00 93.25 228 ARG A N 1
ATOM 1924 C CA . ARG A 1 228 ? -2.183 -7.710 2.234 1.00 93.25 228 ARG A CA 1
ATOM 1925 C C . ARG A 1 228 ? -3.074 -6.990 1.229 1.00 93.25 228 ARG A C 1
ATOM 1927 O O . ARG A 1 228 ? -3.260 -7.469 0.109 1.00 93.25 228 ARG A O 1
ATOM 1934 N N . ILE A 1 229 ? -3.590 -5.831 1.617 1.00 94.75 229 ILE A N 1
ATOM 1935 C CA . ILE A 1 229 ? -4.469 -4.979 0.816 1.00 94.75 229 ILE A CA 1
ATOM 1936 C C . ILE A 1 229 ? -3.716 -3.701 0.442 1.00 94.75 229 ILE A C 1
ATOM 1938 O O . ILE A 1 229 ? -3.304 -2.929 1.305 1.00 94.75 229 ILE A O 1
ATOM 1942 N N . GLY A 1 230 ? 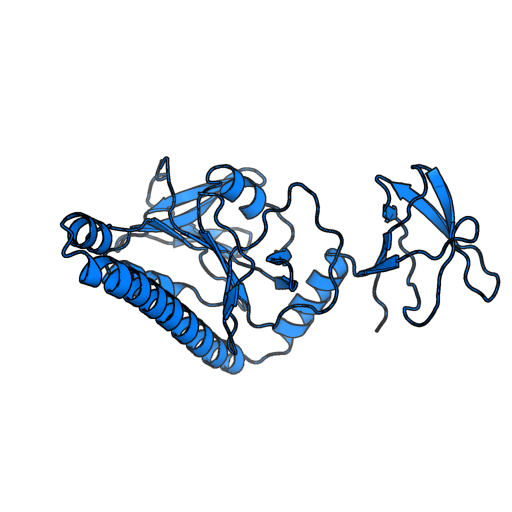-3.529 -3.462 -0.852 1.00 95.75 230 GLY A N 1
ATOM 1943 C CA . GLY A 1 230 ? -2.999 -2.204 -1.367 1.00 95.75 230 GLY A CA 1
ATOM 1944 C C . GLY A 1 230 ? -4.111 -1.201 -1.660 1.00 95.75 230 GLY A C 1
ATOM 1945 O O . GLY A 1 230 ? -5.156 -1.586 -2.181 1.00 95.75 230 GLY A O 1
ATOM 1946 N N . LEU A 1 231 ? -3.878 0.084 -1.395 1.00 95.69 231 LEU A N 1
ATOM 1947 C CA . LEU A 1 231 ? -4.775 1.163 -1.824 1.00 95.69 231 LEU A CA 1
ATOM 1948 C C . LEU A 1 231 ? -4.114 1.978 -2.938 1.00 95.69 231 LEU A C 1
ATOM 1950 O O . LEU A 1 231 ? -2.986 2.450 -2.774 1.00 95.69 231 LEU A O 1
ATOM 1954 N N . SER A 1 232 ? -4.807 2.155 -4.063 1.00 95.88 232 SER A N 1
ATOM 1955 C CA . SER A 1 232 ? -4.267 2.841 -5.240 1.00 95.88 232 SER A CA 1
ATOM 1956 C C . SER A 1 232 ? -5.281 3.793 -5.854 1.00 95.88 232 SER A C 1
ATOM 1958 O O . SER A 1 232 ? -6.444 3.444 -5.986 1.00 95.88 232 SER A O 1
ATOM 1960 N N . PHE A 1 233 ? -4.828 4.965 -6.305 1.00 94.88 233 PHE A N 1
ATOM 1961 C CA . PHE A 1 233 ? -5.610 5.813 -7.218 1.00 94.88 233 PHE A CA 1
ATOM 1962 C C . PHE A 1 233 ? -5.525 5.348 -8.675 1.00 94.88 233 PHE A C 1
ATOM 1964 O O . PHE A 1 233 ? -6.353 5.730 -9.491 1.00 94.88 233 PHE A O 1
ATOM 1971 N N . GLU A 1 234 ? -4.496 4.574 -9.010 1.00 93.62 234 GLU A N 1
ATOM 1972 C CA . GLU A 1 234 ? -4.247 4.097 -10.368 1.00 93.62 234 GLU A CA 1
ATOM 1973 C C . GLU A 1 234 ? -4.790 2.683 -10.539 1.00 93.62 234 GLU A C 1
ATOM 1975 O O . GLU A 1 234 ? -4.846 1.922 -9.573 1.00 93.62 234 GLU A O 1
ATOM 1980 N N . GLU A 1 235 ? -5.131 2.322 -11.771 1.00 93.94 235 GLU A N 1
ATOM 1981 C CA . GLU A 1 235 ? -5.415 0.939 -12.154 1.00 93.94 235 GLU A CA 1
ATOM 1982 C C . GLU A 1 235 ? -4.125 0.107 -12.248 1.00 93.94 235 GLU A C 1
ATOM 1984 O O . GLU A 1 235 ? -3.013 0.643 -12.191 1.00 93.94 235 GLU A O 1
ATOM 1989 N N . ALA A 1 236 ? -4.272 -1.214 -12.389 1.00 91.94 236 ALA A N 1
ATOM 1990 C CA . ALA A 1 236 ? -3.131 -2.107 -12.531 1.00 91.94 236 ALA A CA 1
ATOM 1991 C C . ALA A 1 236 ? -2.285 -1.718 -13.744 1.00 91.94 236 ALA A C 1
ATOM 1993 O O . ALA A 1 236 ? -2.794 -1.510 -14.849 1.00 91.94 236 ALA A O 1
ATOM 1994 N N . TYR A 1 237 ? -0.975 -1.666 -13.532 1.00 87.81 237 TYR A N 1
ATOM 1995 C CA . TYR A 1 237 ? -0.023 -1.480 -14.608 1.00 87.81 237 TYR A CA 1
ATOM 1996 C C . TYR A 1 237 ? -0.086 -2.702 -15.544 1.00 87.81 237 TYR A C 1
ATOM 1998 O O . TYR A 1 237 ? -0.066 -3.836 -15.047 1.00 87.81 237 TYR A O 1
ATOM 2006 N N . PRO A 1 238 ? -0.200 -2.497 -16.871 1.00 73.50 238 PRO A N 1
ATOM 2007 C CA . PRO A 1 238 ? -0.346 -3.596 -17.823 1.00 73.50 238 PRO A CA 1
ATOM 2008 C C . PRO A 1 238 ? 0.918 -4.458 -17.867 1.00 73.50 238 PRO A C 1
ATOM 2010 O O . PRO A 1 238 ? 0.828 -5.684 -17.827 1.00 73.50 238 PRO A O 1
ATOM 2013 N N . ASP A 1 239 ? 2.081 -3.805 -17.861 1.00 70.12 239 ASP A N 1
ATOM 2014 C CA . ASP A 1 239 ? 3.377 -4.465 -17.901 1.00 70.12 239 ASP A CA 1
ATOM 2015 C C . ASP A 1 239 ? 3.877 -4.803 -16.506 1.00 70.12 239 ASP A C 1
ATOM 2017 O O . ASP A 1 239 ? 3.762 -4.035 -15.545 1.00 70.12 239 ASP A O 1
ATOM 2021 N N . THR A 1 240 ? 4.509 -5.962 -16.409 1.00 68.94 240 THR A N 1
ATOM 2022 C CA . THR A 1 240 ? 5.092 -6.406 -15.154 1.00 68.94 240 THR A CA 1
ATOM 2023 C C . THR A 1 240 ? 6.565 -6.018 -15.108 1.00 68.94 240 THR A C 1
ATOM 2025 O O . THR A 1 240 ? 7.324 -6.324 -16.024 1.00 68.94 240 THR A O 1
ATOM 2028 N N . TRP A 1 241 ? 6.990 -5.341 -14.044 1.00 77.94 241 TRP A N 1
ATOM 2029 C CA . TRP A 1 241 ? 8.410 -5.066 -13.811 1.00 77.94 241 TRP A CA 1
ATOM 2030 C C . TRP A 1 241 ? 9.103 -6.281 -13.191 1.00 77.94 241 TRP A C 1
ATOM 2032 O O . TRP A 1 241 ? 8.469 -7.250 -12.754 1.00 77.94 241 TRP A O 1
ATOM 2042 N N . LEU A 1 242 ? 10.428 -6.207 -13.098 1.00 72.12 242 LEU A N 1
ATOM 2043 C CA . LEU A 1 242 ? 11.222 -7.186 -12.370 1.00 72.12 242 LEU A CA 1
ATOM 2044 C C . LEU A 1 242 ? 10.946 -7.101 -10.867 1.00 72.12 242 LEU A C 1
ATOM 2046 O O . LEU A 1 242 ? 11.430 -6.217 -10.161 1.00 72.12 242 LEU A O 1
ATOM 2050 N N . SER A 1 243 ? 10.107 -8.003 -10.366 1.00 71.25 243 SER A N 1
ATOM 2051 C CA . SER A 1 243 ? 9.875 -8.196 -8.935 1.00 71.25 243 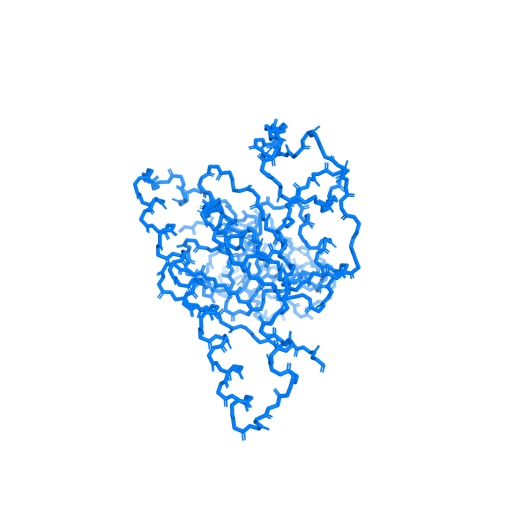SER A CA 1
ATOM 2052 C C . SER A 1 243 ? 11.016 -9.006 -8.325 1.00 71.25 243 SER A C 1
ATOM 2054 O O . SER A 1 243 ? 11.403 -10.033 -8.885 1.00 71.25 243 SER A O 1
ATOM 2056 N N . ASN A 1 244 ? 11.510 -8.604 -7.154 1.00 72.88 244 ASN A N 1
ATOM 2057 C CA . ASN A 1 244 ? 12.494 -9.417 -6.442 1.00 72.88 244 ASN A CA 1
ATOM 2058 C C . ASN A 1 244 ? 11.764 -10.598 -5.792 1.00 72.88 244 ASN A C 1
ATOM 2060 O O . ASN A 1 244 ? 10.640 -10.439 -5.325 1.00 72.88 244 ASN A O 1
ATOM 2064 N N . LYS A 1 245 ? 12.405 -11.769 -5.677 1.00 71.94 245 LYS A N 1
ATOM 2065 C CA . LYS A 1 245 ? 11.806 -12.942 -4.998 1.00 71.94 245 LYS A CA 1
ATOM 2066 C C . LYS A 1 245 ? 11.393 -12.661 -3.546 1.00 71.94 245 LYS A C 1
ATOM 2068 O O . LYS A 1 245 ? 10.536 -13.343 -3.003 1.00 71.94 245 LYS A O 1
ATOM 2073 N N . GLN A 1 246 ? 12.018 -11.664 -2.926 1.00 72.19 246 GLN A N 1
ATOM 2074 C CA . GLN A 1 246 ? 11.737 -11.233 -1.561 1.00 72.19 246 GLN A CA 1
ATOM 2075 C C . GLN A 1 246 ? 10.598 -10.202 -1.458 1.00 72.19 246 GLN A C 1
ATOM 2077 O O . GLN A 1 246 ? 10.206 -9.873 -0.337 1.00 72.19 246 GLN A O 1
ATOM 2082 N N . ASP A 1 247 ? 10.104 -9.668 -2.582 1.00 82.69 247 ASP A N 1
ATOM 2083 C CA . ASP A 1 247 ? 9.022 -8.681 -2.599 1.00 82.69 247 ASP A CA 1
ATOM 2084 C C . ASP A 1 247 ? 7.697 -9.381 -2.288 1.00 82.69 247 ASP A C 1
ATOM 2086 O O . ASP A 1 247 ? 7.290 -10.335 -2.958 1.00 82.69 247 ASP A O 1
ATOM 2090 N N . MET A 1 248 ? 6.990 -8.890 -1.274 1.00 87.25 248 MET A N 1
ATOM 2091 C CA . MET A 1 248 ? 5.748 -9.523 -0.849 1.00 87.25 248 MET A CA 1
ATOM 2092 C C . MET A 1 248 ? 4.569 -9.030 -1.685 1.00 87.25 248 MET A C 1
ATOM 2094 O O . MET A 1 248 ? 4.219 -7.853 -1.673 1.00 87.25 248 MET A O 1
ATOM 2098 N N . LYS A 1 249 ? 3.920 -9.935 -2.417 1.00 91.81 249 LYS A N 1
ATOM 2099 C CA . LYS A 1 249 ? 2.759 -9.589 -3.251 1.00 91.81 249 LYS A CA 1
ATOM 2100 C C . LYS A 1 249 ? 1.569 -9.075 -2.432 1.00 91.81 249 LYS A C 1
ATOM 2102 O O . LYS A 1 249 ? 1.491 -9.271 -1.226 1.00 91.81 249 LYS A O 1
ATOM 2107 N N . LEU A 1 250 ? 0.642 -8.394 -3.075 1.00 92.88 250 LEU A N 1
ATOM 2108 C CA . LEU A 1 250 ? -0.662 -8.087 -2.509 1.00 92.88 250 LEU A CA 1
ATOM 2109 C C . LEU A 1 250 ? -1.584 -9.292 -2.678 1.00 92.88 250 LEU A C 1
ATOM 2111 O O . LEU A 1 250 ? -1.512 -9.987 -3.688 1.00 92.88 250 LEU A O 1
ATOM 2115 N N . ASN A 1 251 ? -2.478 -9.499 -1.716 1.00 90.56 251 ASN A N 1
ATOM 2116 C CA . ASN A 1 251 ? -3.637 -10.369 -1.897 1.00 90.56 251 ASN A CA 1
ATOM 2117 C C . ASN A 1 251 ? -4.737 -9.617 -2.657 1.00 90.56 251 ASN A C 1
ATOM 2119 O O . ASN A 1 251 ? -5.371 -10.182 -3.545 1.00 90.56 251 ASN A O 1
ATOM 2123 N N . TYR A 1 252 ? -4.901 -8.326 -2.348 1.00 92.69 252 TYR A N 1
ATOM 2124 C CA . TYR A 1 252 ? -5.894 -7.456 -2.968 1.00 92.69 252 TYR A CA 1
ATOM 2125 C C . TYR A 1 252 ? -5.338 -6.063 -3.252 1.00 92.69 252 TYR A C 1
ATOM 2127 O O . TYR A 1 252 ? -4.461 -5.575 -2.535 1.00 92.69 252 TYR A O 1
ATOM 2135 N N . CYS A 1 253 ? -5.890 -5.385 -4.256 1.00 95.19 253 CYS A N 1
ATOM 2136 C CA . CYS A 1 253 ? -5.714 -3.944 -4.411 1.00 95.19 253 CYS A CA 1
ATOM 2137 C C . CYS A 1 253 ? -7.053 -3.258 -4.678 1.00 95.19 253 CYS A C 1
ATOM 2139 O O . CYS A 1 253 ? -7.799 -3.671 -5.563 1.00 95.19 253 CYS A O 1
ATOM 2141 N N . ILE A 1 254 ? -7.355 -2.219 -3.902 1.00 94.25 254 ILE A N 1
ATOM 2142 C CA . ILE A 1 254 ? -8.576 -1.427 -4.042 1.00 94.25 254 ILE A CA 1
ATOM 2143 C C . ILE A 1 254 ? -8.250 -0.158 -4.820 1.00 94.25 254 ILE A C 1
ATOM 2145 O O . ILE A 1 254 ? -7.363 0.606 -4.423 1.00 94.25 254 ILE A O 1
ATOM 2149 N N . THR A 1 255 ? -8.991 0.061 -5.903 1.00 95.62 255 THR A N 1
ATOM 2150 C CA . THR A 1 255 ? -8.964 1.291 -6.695 1.00 95.62 255 THR A CA 1
ATOM 2151 C C . THR A 1 255 ? -10.329 1.978 -6.646 1.00 95.62 255 THR A C 1
ATOM 2153 O O . THR A 1 255 ? -11.302 1.400 -6.145 1.00 95.62 255 THR A O 1
ATOM 2156 N N . PRO A 1 256 ? -10.446 3.213 -7.156 1.00 94.94 256 PRO A N 1
ATOM 2157 C CA . PRO A 1 256 ? -11.727 3.899 -7.261 1.00 94.94 256 PRO A CA 1
ATOM 2158 C C . PRO A 1 256 ? -12.746 3.146 -8.120 1.00 94.94 256 PRO A C 1
ATOM 2160 O O . PRO A 1 256 ? -13.946 3.233 -7.865 1.00 94.94 256 PRO A O 1
ATOM 2163 N N . ASN A 1 257 ? -12.281 2.386 -9.114 1.00 93.38 257 ASN A N 1
ATOM 2164 C CA . ASN A 1 257 ? -13.161 1.742 -10.084 1.00 93.38 257 ASN A CA 1
ATOM 2165 C C . ASN A 1 257 ? -13.447 0.277 -9.755 1.00 93.38 257 ASN A C 1
ATOM 2167 O O . ASN A 1 257 ? -14.511 -0.215 -10.126 1.00 93.38 257 ASN A O 1
ATOM 2171 N N . LYS A 1 258 ? -12.523 -0.441 -9.096 1.00 91.38 258 LYS A N 1
ATOM 2172 C CA . LYS A 1 258 ? -12.726 -1.861 -8.773 1.00 91.38 258 LYS A CA 1
ATOM 2173 C C . LYS A 1 258 ? -11.802 -2.396 -7.680 1.00 91.38 258 LYS A C 1
ATOM 2175 O O . LYS A 1 258 ? -10.856 -1.752 -7.230 1.00 91.38 258 LYS A O 1
ATOM 2180 N N . VAL A 1 259 ? -12.080 -3.638 -7.299 1.00 89.88 259 VAL A N 1
ATOM 2181 C CA . VAL A 1 259 ? -11.249 -4.461 -6.421 1.00 89.88 259 VAL A CA 1
ATOM 2182 C C . VAL A 1 259 ? -10.511 -5.494 -7.265 1.00 89.88 259 VAL A C 1
ATOM 2184 O O . VAL A 1 259 ? -11.126 -6.275 -7.988 1.00 89.88 259 VAL A O 1
ATOM 2187 N N . TYR A 1 260 ? -9.188 -5.500 -7.166 1.00 90.81 260 TYR A N 1
ATOM 2188 C CA . TYR A 1 260 ? -8.329 -6.531 -7.731 1.00 90.81 260 TYR A CA 1
ATOM 2189 C C . TYR A 1 260 ? -8.089 -7.624 -6.693 1.00 90.81 260 TYR A C 1
ATOM 2191 O O . TYR A 1 260 ? -7.754 -7.318 -5.549 1.00 90.81 260 TYR A O 1
ATOM 2199 N N . ASN A 1 261 ? -8.217 -8.883 -7.108 1.00 90.56 261 ASN A N 1
ATOM 2200 C CA . ASN A 1 261 ? -7.912 -10.066 -6.308 1.00 90.56 261 ASN A CA 1
ATOM 2201 C C . ASN A 1 261 ? -6.806 -10.860 -7.004 1.00 90.56 261 ASN A C 1
ATOM 2203 O O . ASN A 1 261 ? -6.940 -11.193 -8.181 1.00 90.56 261 ASN A O 1
ATOM 2207 N N . PHE A 1 262 ? -5.732 -11.157 -6.279 1.00 87.75 262 PHE A N 1
ATOM 2208 C CA . PHE A 1 262 ? -4.570 -11.856 -6.821 1.00 87.75 262 PHE A CA 1
ATOM 2209 C C . PHE A 1 262 ? -4.430 -13.305 -6.327 1.00 87.75 262 PHE A C 1
ATOM 2211 O O . PHE A 1 262 ? -3.628 -14.038 -6.900 1.00 87.75 262 PHE A O 1
ATOM 2218 N N . GLY A 1 263 ? -5.216 -13.742 -5.326 1.00 72.50 263 GLY A N 1
ATOM 2219 C CA . GLY A 1 263 ? -5.147 -15.093 -4.727 1.00 72.50 263 GLY A CA 1
ATOM 2220 C C . GLY A 1 263 ? -3.740 -15.503 -4.229 1.00 72.50 263 GLY A C 1
ATOM 2221 O O . GLY A 1 263 ? -2.773 -14.767 -4.382 1.00 72.50 263 GLY A O 1
ATOM 2222 N N . LYS A 1 264 ? -3.501 -16.658 -3.595 1.00 51.88 264 LYS A N 1
ATOM 2223 C CA . LYS A 1 264 ? -4.304 -17.437 -2.637 1.00 51.88 264 LYS A CA 1
ATOM 2224 C C . LYS A 1 264 ? -3.769 -17.130 -1.229 1.00 51.88 264 LYS A C 1
ATOM 2226 O O . LYS A 1 264 ? -2.586 -16.842 -1.064 1.00 51.88 264 LYS A O 1
ATOM 2231 N N . ILE A 1 265 ? -4.636 -17.190 -0.222 1.00 44.19 265 ILE A N 1
ATOM 2232 C CA . ILE A 1 265 ? -4.177 -17.445 1.144 1.00 44.19 265 ILE A CA 1
ATOM 2233 C C . ILE A 1 265 ? -3.802 -18.928 1.129 1.00 44.19 265 ILE A C 1
ATOM 2235 O O . ILE A 1 265 ? -4.684 -19.762 0.926 1.00 44.19 265 ILE A O 1
ATOM 2239 N N . ASP A 1 266 ? -2.513 -19.242 1.228 1.00 35.97 266 ASP A N 1
ATOM 2240 C CA . ASP A 1 266 ? -2.093 -20.591 1.597 1.00 35.97 266 ASP A CA 1
ATOM 2241 C C . ASP A 1 266 ? -2.515 -20.753 3.066 1.00 35.97 266 ASP A C 1
ATOM 2243 O O . ASP A 1 266 ? -1.846 -20.244 3.965 1.00 35.97 266 ASP A O 1
ATOM 2247 N N . ILE A 1 267 ? -3.715 -21.304 3.280 1.00 31.86 267 ILE A N 1
ATOM 2248 C CA . ILE A 1 267 ? -4.192 -21.748 4.597 1.00 31.86 267 ILE A CA 1
ATOM 2249 C C . ILE A 1 267 ? -3.709 -23.178 4.791 1.00 31.86 267 ILE A C 1
ATOM 2251 O O . ILE A 1 267 ? -3.939 -23.984 3.859 1.00 31.86 267 ILE A O 1
#

Sequence (267 aa):
MNFKYDIVSNERDGFYNLITDKNNPIKVNIENQILCSDVKLDLQKDYYINDKIVELKITKKEIRSNMIKRRNKHPTKYFEEENNKIFNNLSKYFEEENNKISTFFKKKKDLLFSIYLSKNLIFHIYLSKDKEVNTFKIIDHLRKLKHTVLIPKIADQYKLTNYLFTDDLKLKKNKLGILEPINTNQYKIQHIDYFIIPLLAFDNRGNRIGYGGGFYDNLVKEYPTAIRIGLSFEEAYPDTWLSNKQDMKLNYCITPNKVYNFGKIDI

pLDDT: mean 81.1, std 14.43, range [31.86, 97.31]

InterPro domains:
  IPR002698 5-formyltetrahydrofolate cyclo-ligase [PF01812] (60-256)
  IPR002698 5-formyltetrahydrofolate cyclo-ligase [PTHR23407] (60-262)
  IPR002698 5-formyltetrahydrofolate cyclo-ligase [TIGR02727] (118-256)
  IPR024185 5-formyltetrahydrofolate cyclo-ligase-like domain superfamily [G3DSA:3.40.50.10420] (58-265)
  IPR037171 NagB/RpiA transferase-like [SSF100950] (59-263)

Organism: NCBI:txid1561972